Protein AF-S8BUF3-F1 (afdb_monomer_lite)

pLDDT: mean 82.63, std 10.78, range [42.09, 94.5]

Secondary structure (DSSP, 8-state):
--PPPTTTT-SPP--HHHHHHHHHHHHHHHHHHHHHHHHHHHHTTPPPPPHHHHHHHHHHHHHHHHHHHHHT-SS-----HHHHHHHHHH----HHHHHHHHHHHHHHHH-HHHHHHHHTS-HHHHHHHHHHHHHHHHHHHHHGGGGS-TTSHHHHHHHHHHHHHHHHHHHHHHHH--TTT--SS------

InterPro domains:
  IPR006043 Nucleobase cation symporter 2 family [PF00860] (1-173)

Organism: NCBI:txid192259

Radius of gyration: 20.33 Å; chains: 1; bounding box: 57×32×56 Å

Structure (mmCIF, N/CA/C/O backbone):
data_AF-S8BUF3-F1
#
_entry.id   AF-S8BUF3-F1
#
loop_
_atom_site.group_PDB
_atom_site.id
_atom_site.type_symbol
_atom_site.label_atom_id
_atom_site.label_alt_id
_atom_site.label_comp_id
_atom_site.label_asym_id
_atom_site.label_entity_id
_atom_site.label_seq_id
_atom_site.pdbx_PDB_ins_code
_atom_site.Cartn_x
_atom_site.Cartn_y
_atom_site.Cartn_z
_atom_site.occupancy
_atom_site.B_iso_or_equiv
_atom_site.auth_seq_id
_atom_site.auth_comp_id
_atom_site.auth_asym_id
_atom_site.auth_atom_id
_atom_site.pdbx_PDB_model_num
ATOM 1 N N . PHE A 1 1 ? -6.049 -6.206 -29.413 1.00 59.91 1 PHE A N 1
ATOM 2 C CA . PHE A 1 1 ? -6.327 -6.985 -28.195 1.00 59.91 1 PHE A CA 1
ATOM 3 C C . PHE A 1 1 ? -5.027 -7.646 -27.784 1.00 59.91 1 PHE A C 1
ATOM 5 O O . PHE A 1 1 ? -4.385 -8.223 -28.652 1.00 59.91 1 PHE A O 1
ATOM 12 N N . LYS A 1 2 ? -4.582 -7.485 -26.536 1.00 65.50 2 LYS A N 1
ATOM 13 C CA . LYS A 1 2 ? -3.362 -8.130 -26.033 1.00 65.50 2 LYS A CA 1
ATOM 14 C C . LYS A 1 2 ? -3.724 -8.819 -24.727 1.00 65.50 2 LYS A C 1
ATOM 16 O O . LYS A 1 2 ? -4.202 -8.156 -23.815 1.00 65.50 2 LYS A O 1
ATOM 21 N N . PHE A 1 3 ? -3.554 -10.133 -24.680 1.00 71.19 3 PHE A N 1
ATOM 22 C CA . PHE A 1 3 ? -3.774 -10.903 -23.465 1.00 71.19 3 PHE A CA 1
ATOM 23 C C . PHE A 1 3 ? -2.452 -10.969 -22.684 1.00 71.19 3 PHE A C 1
ATOM 25 O O . PHE A 1 3 ? -1.431 -11.298 -23.294 1.00 71.19 3 PHE A O 1
ATOM 32 N N . PRO A 1 4 ? -2.423 -10.604 -21.391 1.00 70.06 4 PRO A N 1
ATOM 33 C CA . PRO A 1 4 ? -1.215 -10.719 -20.586 1.00 70.06 4 PRO A CA 1
ATOM 34 C C . PRO A 1 4 ? -0.946 -12.197 -20.286 1.00 70.06 4 PRO A C 1
ATOM 36 O O . PRO A 1 4 ? -1.823 -12.915 -19.811 1.00 70.06 4 PRO A O 1
ATOM 39 N N . TYR A 1 5 ? 0.271 -12.655 -20.564 1.00 77.94 5 TYR A N 1
ATOM 40 C CA . TYR A 1 5 ? 0.707 -14.003 -20.207 1.00 77.94 5 TYR A CA 1
ATOM 41 C C . TYR A 1 5 ? 1.482 -13.959 -18.884 1.00 77.94 5 TYR A C 1
ATOM 43 O O . TYR A 1 5 ? 2.220 -12.993 -18.649 1.00 77.94 5 TYR A O 1
ATOM 51 N N . PRO A 1 6 ? 1.339 -14.975 -18.014 1.00 77.94 6 PRO A N 1
ATOM 52 C CA . PRO A 1 6 ? 2.178 -15.069 -16.827 1.00 77.94 6 PRO A CA 1
ATOM 53 C C . PRO A 1 6 ? 3.652 -15.133 -17.255 1.00 77.94 6 PRO A C 1
ATOM 55 O O . PRO A 1 6 ? 3.982 -15.793 -18.239 1.00 77.94 6 PRO A O 1
ATOM 58 N N . LEU A 1 7 ? 4.524 -14.430 -16.528 1.00 78.56 7 LEU A N 1
ATOM 59 C CA . LEU A 1 7 ? 5.969 -14.332 -16.783 1.00 78.56 7 LEU A CA 1
ATOM 60 C C . LEU A 1 7 ? 6.360 -13.692 -18.129 1.00 78.56 7 LEU A C 1
ATOM 62 O O . LEU A 1 7 ? 7.474 -13.891 -18.611 1.00 78.56 7 LEU A O 1
ATOM 66 N N . GLN A 1 8 ? 5.495 -12.859 -18.720 1.00 77.25 8 GLN A N 1
ATOM 67 C CA . GLN A 1 8 ? 5.796 -12.150 -19.978 1.00 77.25 8 GLN A CA 1
ATOM 68 C C . GLN A 1 8 ? 7.046 -11.241 -19.917 1.00 77.25 8 GLN A C 1
ATOM 70 O O . GLN A 1 8 ? 7.575 -10.866 -20.959 1.00 77.25 8 GLN A O 1
ATOM 75 N N . TRP A 1 9 ? 7.507 -10.882 -18.713 1.00 76.38 9 TRP A N 1
ATOM 76 C CA . TRP A 1 9 ? 8.639 -9.977 -18.477 1.00 76.38 9 TRP A CA 1
ATOM 77 C C . TRP A 1 9 ? 9.933 -10.690 -18.047 1.00 76.38 9 TRP A C 1
ATOM 79 O O . TRP A 1 9 ? 10.925 -10.025 -17.765 1.00 76.38 9 TRP A O 1
ATOM 89 N N . GLY A 1 10 ? 9.940 -12.027 -18.015 1.00 79.62 10 GLY A N 1
ATOM 90 C CA . GLY A 1 10 ? 11.086 -12.841 -17.599 1.00 79.62 10 GLY A CA 1
ATOM 91 C C . GLY A 1 10 ? 10.835 -13.651 -16.324 1.00 79.62 10 GLY A C 1
ATOM 92 O O . GLY A 1 10 ? 9.791 -13.534 -15.681 1.00 79.62 10 GLY A O 1
ATOM 93 N N . ALA A 1 11 ? 11.796 -14.512 -15.977 1.00 79.75 11 ALA A N 1
ATOM 94 C CA . ALA A 1 11 ? 11.757 -15.305 -14.748 1.00 79.75 11 ALA A CA 1
ATOM 95 C C . ALA A 1 11 ? 12.017 -14.419 -13.511 1.00 79.75 11 ALA A C 1
ATOM 97 O O . ALA A 1 11 ? 12.792 -13.464 -13.606 1.00 79.75 11 ALA A O 1
ATOM 98 N N . PRO A 1 12 ? 11.411 -14.725 -12.347 1.00 77.75 12 PRO A N 1
ATOM 99 C CA . PRO A 1 12 ? 11.614 -13.943 -11.133 1.00 77.75 12 PRO A CA 1
ATOM 100 C C . PRO A 1 12 ? 13.079 -14.012 -10.690 1.00 77.75 12 PRO A C 1
ATOM 102 O O . PRO A 1 12 ? 13.629 -15.093 -10.478 1.00 77.75 12 PRO A O 1
ATOM 105 N N . THR A 1 13 ? 13.709 -12.850 -10.539 1.00 82.56 13 THR A N 1
ATOM 106 C CA . THR A 1 13 ? 15.055 -12.722 -9.982 1.00 82.56 13 THR A CA 1
ATOM 107 C C . THR A 1 13 ? 14.961 -12.365 -8.503 1.00 82.56 13 THR A C 1
ATOM 109 O O . THR A 1 13 ? 14.213 -11.475 -8.101 1.00 82.56 13 THR A O 1
ATOM 112 N N . PHE A 1 14 ? 15.718 -13.075 -7.670 1.00 81.25 14 PHE A N 1
ATOM 113 C CA . PHE A 1 14 ? 15.729 -12.853 -6.227 1.00 81.25 14 PHE A CA 1
ATOM 114 C C . PHE A 1 14 ? 17.021 -12.153 -5.825 1.00 81.25 14 PHE A C 1
ATOM 116 O O . PHE A 1 14 ? 18.091 -12.756 -5.809 1.00 81.25 14 PHE A O 1
ATOM 123 N N . ALA A 1 15 ? 16.909 -10.875 -5.478 1.00 86.81 15 ALA A N 1
ATOM 124 C CA . ALA A 1 15 ? 17.979 -10.110 -4.857 1.00 86.81 15 ALA A CA 1
ATOM 125 C C . ALA A 1 15 ? 17.558 -9.758 -3.430 1.00 86.81 15 ALA A C 1
ATOM 127 O O . ALA A 1 15 ? 16.511 -9.143 -3.225 1.00 86.81 15 ALA A O 1
ATOM 128 N N . ALA A 1 16 ? 18.372 -10.138 -2.443 1.00 84.25 16 ALA A N 1
ATOM 129 C CA . ALA A 1 16 ? 18.013 -10.022 -1.029 1.00 84.25 16 ALA A CA 1
ATOM 130 C C . ALA A 1 16 ? 17.611 -8.590 -0.628 1.00 84.25 16 ALA A C 1
ATOM 132 O O . ALA A 1 16 ? 16.602 -8.414 0.051 1.00 84.25 16 ALA A O 1
ATOM 133 N N . GLY A 1 17 ? 18.331 -7.568 -1.110 1.00 85.12 17 GLY A N 1
ATOM 134 C CA . GLY A 1 17 ? 18.012 -6.161 -0.833 1.00 85.12 17 GLY A CA 1
ATOM 135 C C . GLY A 1 17 ? 16.619 -5.747 -1.326 1.00 85.12 17 GLY A C 1
ATOM 136 O O . GLY A 1 17 ? 15.832 -5.180 -0.569 1.00 85.12 17 GLY A O 1
ATOM 137 N N . HIS A 1 18 ? 16.266 -6.110 -2.563 1.00 83.62 18 HIS A N 1
ATOM 138 C CA . HIS A 1 18 ? 14.940 -5.831 -3.124 1.00 83.62 18 HIS A CA 1
ATOM 139 C C . HIS A 1 18 ? 13.833 -6.608 -2.403 1.00 83.62 18 HIS A C 1
ATOM 141 O O . HIS A 1 18 ? 12.755 -6.064 -2.177 1.00 83.62 18 HIS A O 1
ATOM 147 N N . CYS A 1 19 ? 14.102 -7.844 -1.971 1.00 85.62 19 CYS A N 1
ATOM 148 C CA . CYS A 1 19 ? 13.147 -8.621 -1.183 1.00 85.62 19 CYS A CA 1
ATOM 149 C C . CYS A 1 19 ? 12.806 -7.924 0.141 1.00 85.62 19 CYS A C 1
ATOM 151 O O . CYS A 1 19 ? 11.629 -7.796 0.468 1.00 85.62 19 CYS A O 1
ATOM 153 N N . PHE A 1 20 ? 13.802 -7.424 0.880 1.00 87.19 20 PHE A N 1
ATOM 154 C CA . PHE A 1 20 ? 13.555 -6.714 2.141 1.00 87.19 20 PHE A CA 1
ATOM 155 C C . PHE A 1 20 ? 12.799 -5.396 1.938 1.00 87.19 20 PHE A C 1
ATOM 157 O O . PHE A 1 20 ? 11.880 -5.099 2.705 1.00 87.19 20 PHE A O 1
ATOM 164 N N . ALA A 1 21 ? 13.128 -4.639 0.887 1.00 86.00 21 ALA A N 1
ATOM 165 C CA . ALA A 1 21 ? 12.399 -3.421 0.532 1.00 86.00 21 ALA A CA 1
ATOM 166 C C . ALA A 1 21 ? 10.930 -3.709 0.171 1.00 86.00 21 ALA A C 1
ATOM 168 O O . ALA A 1 21 ? 10.023 -2.991 0.584 1.00 86.00 21 ALA A O 1
ATOM 169 N N . MET A 1 22 ? 10.664 -4.800 -0.548 1.00 87.31 22 MET A N 1
ATOM 170 C CA . MET A 1 22 ? 9.292 -5.197 -0.869 1.00 87.31 22 MET A CA 1
ATOM 171 C C . MET A 1 22 ? 8.546 -5.751 0.349 1.00 87.31 22 MET A C 1
ATOM 173 O O . MET A 1 22 ? 7.352 -5.498 0.497 1.00 87.31 22 MET A O 1
ATOM 177 N N . MET A 1 23 ? 9.225 -6.450 1.264 1.00 88.44 23 MET A N 1
ATOM 178 C CA . MET A 1 23 ? 8.622 -6.898 2.523 1.00 88.44 23 MET A CA 1
ATOM 179 C C . MET A 1 23 ? 8.151 -5.717 3.377 1.00 88.44 23 MET A C 1
ATOM 181 O O . MET A 1 23 ? 7.043 -5.767 3.910 1.00 88.44 23 MET A O 1
ATOM 185 N N . SER A 1 24 ? 8.944 -4.646 3.487 1.00 87.69 24 SER A N 1
ATOM 186 C CA . SER A 1 24 ? 8.523 -3.448 4.223 1.00 87.69 24 SER A CA 1
ATOM 187 C C . SER A 1 24 ? 7.332 -2.759 3.551 1.00 87.69 24 SER A C 1
ATOM 189 O O . SER A 1 24 ? 6.369 -2.422 4.239 1.00 87.69 24 SER A O 1
ATOM 191 N N . ALA A 1 25 ? 7.323 -2.643 2.219 1.00 87.69 25 ALA A N 1
ATOM 192 C CA . ALA A 1 25 ? 6.189 -2.093 1.473 1.00 87.69 25 ALA A CA 1
ATOM 193 C C . ALA A 1 25 ? 4.890 -2.894 1.702 1.00 87.69 25 ALA A C 1
ATOM 195 O O . ALA A 1 25 ? 3.833 -2.315 1.962 1.00 87.69 25 ALA A O 1
ATOM 196 N N . VAL A 1 26 ? 4.966 -4.229 1.683 1.00 88.25 26 VAL A N 1
ATOM 197 C CA . VAL A 1 26 ? 3.809 -5.101 1.946 1.00 88.25 26 VAL A CA 1
ATOM 198 C C . VAL A 1 26 ? 3.345 -4.993 3.401 1.00 88.25 26 VAL A C 1
ATOM 200 O O . VAL A 1 26 ? 2.141 -4.969 3.649 1.00 88.25 26 VAL A O 1
ATOM 203 N N . LEU A 1 27 ? 4.259 -4.864 4.372 1.00 89.44 27 LEU A N 1
ATOM 204 C CA . LEU A 1 27 ? 3.893 -4.611 5.773 1.00 89.44 27 LEU A CA 1
ATOM 205 C C . LEU A 1 27 ? 3.089 -3.312 5.921 1.00 89.44 27 LEU A C 1
ATOM 207 O O . LEU A 1 27 ? 2.048 -3.319 6.581 1.00 89.44 27 LEU A O 1
ATOM 211 N N . VAL A 1 28 ? 3.526 -2.223 5.280 1.00 88.75 28 VAL A N 1
ATOM 212 C CA . VAL A 1 28 ? 2.790 -0.948 5.286 1.00 88.75 28 VAL A CA 1
ATOM 213 C C . VAL A 1 28 ? 1.408 -1.119 4.652 1.00 88.75 28 VAL A C 1
ATOM 215 O O . VAL A 1 28 ? 0.408 -0.739 5.263 1.00 88.75 28 VAL A O 1
ATOM 218 N N . SER A 1 29 ? 1.328 -1.773 3.489 1.00 88.56 29 SER A N 1
ATOM 219 C CA . SER A 1 29 ? 0.057 -2.045 2.803 1.00 88.56 29 SER A CA 1
ATOM 220 C C . SER A 1 29 ? -0.906 -2.890 3.649 1.00 88.56 29 SER A C 1
ATOM 222 O O . SER A 1 29 ? -2.111 -2.627 3.660 1.00 88.56 29 SER A O 1
ATOM 224 N N . MET A 1 30 ? -0.411 -3.865 4.422 1.00 89.00 30 MET A N 1
ATOM 225 C CA . MET A 1 30 ? -1.248 -4.656 5.334 1.00 89.00 30 MET A CA 1
ATOM 226 C C . MET A 1 30 ? -1.832 -3.815 6.477 1.00 89.00 30 MET A C 1
ATOM 228 O O . MET A 1 30 ? -3.005 -3.986 6.836 1.00 89.00 30 MET A O 1
ATOM 232 N N . VAL A 1 31 ? -1.040 -2.900 7.050 1.00 88.88 31 VAL A N 1
ATOM 233 C CA . VAL A 1 31 ? -1.504 -1.980 8.103 1.00 88.88 31 VAL A CA 1
ATOM 234 C C . VAL A 1 31 ? -2.554 -1.018 7.545 1.00 88.88 31 VAL A C 1
ATOM 236 O O . VAL A 1 31 ? -3.628 -0.874 8.135 1.00 88.88 31 VAL A O 1
ATOM 239 N N . GLU A 1 32 ? -2.285 -0.427 6.380 1.00 87.62 32 GLU A N 1
ATOM 240 C CA . GLU A 1 32 ? -3.216 0.451 5.667 1.00 87.62 32 GLU A CA 1
ATOM 241 C C . GLU A 1 32 ? -4.539 -0.267 5.363 1.00 87.62 32 GLU A C 1
ATOM 243 O O . GLU A 1 32 ? -5.616 0.207 5.731 1.00 87.62 32 GLU A O 1
ATOM 248 N N . SER A 1 33 ? -4.462 -1.465 4.780 1.00 88.75 33 SER A N 1
ATOM 249 C CA . SER A 1 33 ? -5.630 -2.261 4.392 1.00 88.75 33 SER A CA 1
ATOM 250 C C . SER A 1 33 ? -6.486 -2.639 5.598 1.00 88.75 33 SER A C 1
ATOM 252 O O . SER A 1 33 ? -7.715 -2.585 5.544 1.00 88.75 33 SER A O 1
ATOM 254 N N . THR A 1 34 ? -5.855 -2.943 6.734 1.00 89.12 34 THR A N 1
ATOM 255 C CA . THR A 1 34 ? -6.560 -3.190 7.998 1.00 89.12 34 THR A CA 1
ATOM 256 C C . THR A 1 34 ? -7.349 -1.967 8.468 1.00 89.12 34 THR A C 1
ATOM 258 O O . THR A 1 34 ? -8.503 -2.097 8.896 1.00 89.12 34 THR A O 1
ATOM 261 N N . GLY A 1 35 ? -6.749 -0.778 8.381 1.00 86.88 35 GLY A N 1
ATOM 262 C CA . GLY A 1 35 ? -7.429 0.487 8.656 1.00 86.88 35 GLY A CA 1
ATOM 263 C C . GLY A 1 35 ? -8.599 0.718 7.701 1.00 86.88 35 GLY A C 1
ATOM 264 O O . GLY A 1 35 ? -9.705 1.034 8.145 1.00 86.88 35 GLY A O 1
ATOM 265 N N . ALA A 1 36 ? -8.394 0.458 6.410 1.00 87.38 36 ALA A N 1
ATOM 266 C CA . ALA A 1 36 ? -9.406 0.613 5.375 1.00 87.38 36 ALA A CA 1
ATOM 267 C C . ALA A 1 36 ? -10.613 -0.321 5.581 1.00 87.38 36 ALA A C 1
ATOM 269 O O . ALA A 1 36 ? -11.749 0.136 5.480 1.00 87.38 36 ALA A O 1
ATOM 270 N N . TYR A 1 37 ? -10.418 -1.589 5.969 1.00 88.44 37 TYR A N 1
ATOM 271 C CA . TYR A 1 37 ? -11.529 -2.493 6.312 1.00 88.44 37 TYR A CA 1
ATOM 272 C C . TYR A 1 37 ? -12.360 -1.975 7.494 1.00 88.44 37 TYR A C 1
ATOM 274 O O . TYR A 1 37 ? -13.595 -2.028 7.471 1.00 88.44 37 TYR A O 1
ATOM 282 N N . LYS A 1 38 ? -11.698 -1.438 8.527 1.00 86.88 38 LYS A N 1
ATOM 283 C CA . LYS A 1 38 ? -12.381 -0.831 9.678 1.00 86.88 38 LYS A CA 1
ATOM 284 C C . LYS A 1 38 ? -13.136 0.438 9.274 1.00 86.88 38 LYS A C 1
ATOM 286 O O . LYS A 1 38 ? -14.292 0.585 9.670 1.00 86.88 38 LYS A O 1
ATOM 291 N N . ALA A 1 39 ? -12.538 1.306 8.454 1.00 85.06 39 ALA A N 1
ATOM 292 C CA . ALA A 1 39 ? -13.205 2.488 7.895 1.00 85.06 39 ALA A CA 1
ATOM 293 C C . ALA A 1 39 ? -14.433 2.093 7.067 1.00 85.06 39 ALA A C 1
ATOM 295 O O . ALA A 1 39 ? -15.523 2.602 7.313 1.00 85.06 39 ALA A O 1
ATOM 296 N N . ALA A 1 40 ? -14.282 1.136 6.151 1.00 85.62 40 ALA A N 1
ATOM 297 C CA . ALA A 1 40 ? -15.346 0.675 5.268 1.00 85.62 40 ALA A CA 1
ATOM 298 C C . ALA A 1 40 ? -16.537 0.121 6.046 1.00 85.62 40 ALA A C 1
ATOM 300 O O . ALA A 1 40 ? -17.670 0.490 5.758 1.00 85.62 40 ALA A O 1
ATOM 301 N N . SER A 1 41 ? -16.298 -0.703 7.072 1.00 86.19 41 SER A N 1
ATOM 302 C CA . SER A 1 41 ? -17.385 -1.228 7.909 1.00 86.19 41 SER A CA 1
ATOM 303 C C . SER A 1 41 ? -18.180 -0.121 8.605 1.00 86.19 41 SER A C 1
ATOM 305 O O . SER A 1 41 ? -19.403 -0.189 8.671 1.00 86.19 41 SER A O 1
ATOM 307 N N . ARG A 1 42 ? -17.501 0.943 9.049 1.00 82.00 42 ARG A N 1
ATOM 308 C CA . ARG A 1 42 ? -18.138 2.088 9.705 1.00 82.00 42 ARG A CA 1
ATOM 309 C C . ARG A 1 42 ? -18.915 2.955 8.729 1.00 82.00 42 ARG A C 1
ATOM 311 O O . ARG A 1 42 ? -20.064 3.284 9.000 1.00 82.00 42 ARG A O 1
ATOM 318 N N . LEU A 1 43 ? -18.308 3.294 7.597 1.00 81.56 43 LEU A N 1
ATOM 319 C CA . LEU A 1 43 ? -18.941 4.104 6.557 1.00 81.56 43 LEU A CA 1
ATOM 320 C C . LEU A 1 43 ? -20.129 3.378 5.907 1.00 81.56 43 LEU A C 1
ATOM 322 O O . LEU A 1 43 ? -21.103 4.020 5.528 1.00 81.56 43 LEU A O 1
ATOM 326 N N . ALA A 1 44 ? -20.086 2.045 5.846 1.00 79.19 44 ALA A N 1
ATOM 327 C CA . ALA A 1 44 ? -21.192 1.207 5.391 1.00 79.19 44 ALA A CA 1
ATOM 328 C C . ALA A 1 44 ? -22.309 1.022 6.435 1.00 79.19 44 ALA A C 1
ATOM 330 O O . ALA A 1 44 ? -23.308 0.381 6.117 1.00 79.19 44 ALA A O 1
ATOM 331 N N . ILE A 1 45 ? -22.138 1.515 7.672 1.00 79.38 45 ILE A N 1
ATOM 332 C CA . ILE A 1 45 ? -23.031 1.232 8.816 1.00 79.38 45 ILE A CA 1
ATOM 333 C C . ILE A 1 45 ? -23.211 -0.291 8.996 1.00 79.38 45 ILE A C 1
ATOM 335 O O . ILE A 1 45 ? -24.282 -0.807 9.306 1.00 79.38 45 ILE A O 1
ATOM 339 N N . ALA A 1 46 ? -22.138 -1.042 8.754 1.00 78.62 46 ALA A N 1
ATOM 340 C CA . ALA A 1 46 ? -22.105 -2.487 8.891 1.00 78.62 46 ALA A CA 1
ATOM 341 C C . ALA A 1 46 ? -21.491 -2.882 10.239 1.00 78.62 46 ALA A C 1
ATOM 343 O O . ALA A 1 46 ? -20.742 -2.130 10.866 1.00 78.62 46 ALA A O 1
ATOM 344 N N . THR A 1 47 ? -21.779 -4.104 10.684 1.00 81.44 47 THR A N 1
ATOM 345 C CA . THR A 1 47 ? -21.137 -4.673 11.872 1.00 81.44 47 THR A CA 1
ATOM 346 C C . THR A 1 47 ? -19.615 -4.719 11.682 1.00 81.44 47 THR A C 1
ATOM 348 O O . THR A 1 47 ? -19.168 -5.169 10.618 1.00 81.44 47 THR A O 1
ATOM 351 N N . PRO A 1 48 ? -18.812 -4.315 12.686 1.00 80.94 48 PRO A N 1
ATOM 352 C CA . PRO A 1 48 ? -17.359 -4.410 12.609 1.00 80.94 48 PRO A CA 1
ATOM 353 C C . PRO A 1 48 ? -16.913 -5.834 12.239 1.00 80.94 48 PRO A C 1
ATOM 355 O O . PRO A 1 48 ? -17.407 -6.797 12.832 1.00 80.94 48 PRO A O 1
ATOM 358 N N . PRO A 1 49 ? -16.000 -5.998 11.265 1.00 83.00 49 PRO A N 1
ATOM 359 C CA . PRO A 1 49 ? -15.602 -7.314 10.799 1.00 83.00 49 PRO A CA 1
ATOM 360 C C . PRO A 1 49 ? -14.838 -8.053 11.909 1.00 83.00 49 PRO A C 1
ATOM 362 O O . PRO A 1 49 ? -13.907 -7.488 12.490 1.00 83.00 49 PRO A O 1
ATOM 365 N N . PRO A 1 50 ? -15.185 -9.317 12.206 1.00 88.31 50 PRO A N 1
ATOM 366 C CA . PRO A 1 50 ? -14.434 -10.118 13.163 1.00 88.31 50 PRO A CA 1
ATOM 367 C C . PRO A 1 50 ? -13.030 -10.435 12.622 1.00 88.31 50 PRO A C 1
ATOM 369 O O . PRO A 1 50 ? -12.807 -10.476 11.408 1.00 88.31 50 PRO A O 1
ATOM 372 N N . ALA A 1 51 ? -12.079 -10.704 13.521 1.00 86.62 51 ALA A N 1
ATOM 373 C CA . ALA A 1 51 ? -10.662 -10.869 13.174 1.00 86.62 51 ALA A CA 1
ATOM 374 C C . ALA A 1 51 ? -10.402 -11.951 12.105 1.00 86.62 51 ALA A C 1
ATOM 376 O O . ALA A 1 51 ? -9.535 -11.777 11.251 1.00 86.62 51 ALA A O 1
ATOM 377 N N . TYR A 1 52 ? -11.191 -13.031 12.089 1.00 89.06 52 TYR A N 1
ATOM 378 C CA . TYR A 1 52 ? -11.054 -14.090 11.084 1.00 89.06 52 TYR A CA 1
ATOM 379 C C . TYR A 1 52 ? -11.450 -13.631 9.668 1.00 89.06 52 TYR A C 1
ATOM 381 O O . TYR A 1 52 ? -10.868 -14.096 8.692 1.00 89.06 52 TYR A O 1
ATOM 389 N N . VAL A 1 53 ? -12.412 -12.707 9.526 1.00 87.06 53 VAL A N 1
ATOM 390 C CA . VAL A 1 53 ? -12.790 -12.139 8.217 1.00 87.06 53 VAL A CA 1
ATOM 391 C C . VAL A 1 53 ? -11.685 -11.224 7.714 1.00 87.06 53 VAL A C 1
ATOM 393 O O . VAL A 1 53 ? -11.323 -11.288 6.543 1.00 87.06 53 VAL A O 1
ATOM 396 N N . LEU A 1 54 ? -11.115 -10.420 8.612 1.00 88.06 54 LEU A N 1
ATOM 397 C CA . LEU A 1 54 ? -10.007 -9.532 8.289 1.00 88.06 54 LEU A CA 1
ATOM 398 C C . LEU A 1 54 ? -8.766 -10.320 7.842 1.00 88.06 54 LEU A C 1
ATOM 400 O O . LEU A 1 54 ? -8.191 -10.015 6.802 1.00 88.06 54 LEU A O 1
ATOM 404 N N . SER A 1 55 ? -8.406 -11.379 8.574 1.00 89.31 55 SER A N 1
ATOM 405 C CA . SER A 1 55 ? -7.290 -12.263 8.213 1.00 89.31 55 SER A CA 1
ATOM 406 C C . SER A 1 55 ? -7.500 -12.928 6.848 1.00 89.31 55 SER A C 1
ATOM 408 O O . SER A 1 55 ? -6.584 -12.948 6.030 1.00 89.31 55 SER A O 1
ATOM 410 N N . ARG A 1 56 ? -8.722 -13.387 6.543 1.00 90.75 56 ARG A N 1
ATOM 411 C CA . ARG A 1 56 ? -9.060 -13.929 5.215 1.00 90.75 56 ARG A CA 1
ATOM 412 C C . ARG A 1 56 ? -8.974 -12.877 4.108 1.00 90.75 56 ARG A C 1
ATOM 414 O O . ARG A 1 56 ? -8.508 -13.197 3.020 1.00 90.75 56 ARG A O 1
ATOM 421 N N . GLY A 1 57 ? -9.406 -11.644 4.378 1.00 88.25 57 GLY A N 1
ATOM 422 C CA . GLY A 1 57 ? -9.314 -10.529 3.431 1.00 88.25 57 GLY A CA 1
ATOM 423 C C . GLY A 1 57 ? -7.866 -10.176 3.090 1.00 88.25 57 GLY A C 1
ATOM 424 O O . GLY A 1 57 ? -7.521 -10.075 1.917 1.00 88.25 57 GLY A O 1
ATOM 425 N N . ILE A 1 58 ? -7.005 -10.076 4.106 1.00 89.88 58 ILE A N 1
ATOM 426 C CA . ILE A 1 58 ? -5.563 -9.838 3.929 1.00 89.88 58 ILE A CA 1
ATOM 427 C C . ILE A 1 58 ? -4.897 -11.029 3.222 1.00 89.88 58 ILE A C 1
ATOM 429 O O . ILE A 1 58 ? -4.064 -10.838 2.342 1.00 89.88 58 ILE A O 1
ATOM 433 N N . GLY A 1 59 ? -5.301 -12.263 3.537 1.00 90.12 59 GLY A N 1
ATOM 434 C CA . GLY A 1 59 ? -4.822 -13.456 2.833 1.00 90.12 59 GLY A CA 1
ATOM 435 C C . GLY A 1 59 ? -5.143 -13.425 1.335 1.00 90.12 59 GLY A C 1
ATOM 436 O O . GLY A 1 59 ? -4.271 -13.700 0.514 1.00 90.12 59 GLY A O 1
ATOM 437 N N . TRP A 1 60 ? -6.364 -13.023 0.963 1.00 90.19 60 TRP A N 1
ATOM 438 C CA . TRP A 1 60 ? -6.745 -12.869 -0.446 1.00 90.19 60 TRP A CA 1
ATOM 439 C C . TRP A 1 60 ? -5.989 -11.733 -1.141 1.00 90.19 60 TRP A C 1
ATOM 441 O O . TRP A 1 60 ? -5.588 -11.874 -2.293 1.00 90.19 60 TRP A O 1
ATOM 451 N N . GLN A 1 61 ? -5.738 -10.633 -0.431 1.00 90.06 61 GLN A N 1
ATOM 452 C CA . GLN A 1 61 ? -4.894 -9.547 -0.923 1.00 90.06 61 GLN A CA 1
ATOM 453 C C . GLN A 1 61 ? -3.465 -10.027 -1.215 1.00 90.06 61 GLN A C 1
ATOM 455 O O . GLN A 1 61 ? -2.934 -9.723 -2.277 1.00 90.06 61 GLN A O 1
ATOM 460 N N . GLY A 1 62 ? -2.868 -10.834 -0.332 1.00 89.06 62 GLY A N 1
ATOM 461 C CA . GLY A 1 62 ? -1.548 -11.430 -0.563 1.00 89.06 62 GLY A CA 1
ATOM 462 C C . GLY A 1 62 ? -1.503 -12.341 -1.795 1.00 89.06 62 GLY A C 1
ATOM 463 O O . GLY A 1 62 ? -0.552 -12.278 -2.571 1.00 89.06 62 GLY A O 1
ATOM 464 N N . ILE A 1 63 ? -2.554 -13.138 -2.023 1.00 90.56 63 ILE A N 1
ATOM 465 C CA . ILE A 1 63 ? -2.701 -13.938 -3.252 1.00 90.56 63 ILE A CA 1
ATOM 466 C C . ILE A 1 63 ? -2.782 -13.023 -4.482 1.00 90.56 63 ILE A C 1
ATOM 468 O O . ILE A 1 63 ? -2.138 -13.304 -5.490 1.00 90.56 63 ILE A O 1
ATOM 472 N N . GLY A 1 64 ? -3.522 -11.914 -4.389 1.00 88.50 64 GLY A N 1
ATOM 473 C CA . GLY A 1 64 ? -3.588 -10.889 -5.432 1.00 88.50 64 GLY A CA 1
ATOM 474 C C . GLY A 1 64 ? -2.214 -10.316 -5.773 1.00 88.50 64 GLY A C 1
ATOM 475 O O . GLY A 1 64 ? -1.821 -10.349 -6.930 1.00 88.50 64 GLY A O 1
ATOM 476 N N . ILE A 1 65 ? -1.434 -9.911 -4.766 1.00 88.94 65 ILE A N 1
ATOM 477 C CA . ILE A 1 65 ? -0.067 -9.393 -4.951 1.00 88.94 65 ILE A CA 1
ATOM 478 C C . ILE A 1 65 ? 0.851 -10.440 -5.610 1.00 88.94 65 ILE A C 1
ATOM 480 O O . ILE A 1 65 ? 1.688 -10.099 -6.445 1.00 88.94 65 ILE A O 1
ATOM 484 N N . LEU A 1 66 ? 0.690 -11.725 -5.274 1.00 87.81 66 LEU A N 1
ATOM 485 C CA . LEU A 1 66 ? 1.425 -12.817 -5.922 1.00 87.81 66 LEU A CA 1
ATOM 486 C C . LEU A 1 66 ? 1.090 -12.932 -7.415 1.00 87.81 66 LEU A C 1
ATOM 488 O O . LEU A 1 66 ? 1.990 -13.099 -8.239 1.00 87.81 66 LEU A O 1
ATOM 492 N N . LEU A 1 67 ? -0.196 -12.832 -7.763 1.00 87.44 67 LEU A N 1
ATOM 493 C CA . LEU A 1 67 ? -0.639 -12.814 -9.156 1.00 87.44 67 LEU A CA 1
ATOM 494 C C . LEU A 1 67 ? -0.128 -11.560 -9.871 1.00 87.44 67 LEU A C 1
ATOM 496 O O . LEU A 1 67 ? 0.393 -11.674 -10.978 1.00 87.44 67 LEU A O 1
ATOM 500 N N . ASP A 1 68 ? -0.187 -10.395 -9.227 1.00 86.69 68 ASP A N 1
ATOM 501 C CA . ASP A 1 68 ? 0.334 -9.148 -9.782 1.00 86.69 68 ASP A CA 1
ATOM 502 C C . ASP A 1 68 ? 1.816 -9.283 -10.136 1.00 86.69 68 ASP A C 1
ATOM 504 O O . ASP A 1 68 ? 2.215 -8.921 -11.243 1.00 86.69 68 ASP A O 1
ATOM 508 N N . GLY A 1 69 ? 2.615 -9.875 -9.243 1.00 84.38 69 GLY A N 1
ATOM 509 C CA . GLY A 1 69 ? 4.022 -10.177 -9.497 1.00 84.38 69 GLY A CA 1
ATOM 510 C C . GLY A 1 69 ? 4.220 -11.152 -10.663 1.00 84.38 69 GLY A C 1
ATOM 511 O O . GLY A 1 69 ? 5.089 -10.934 -11.504 1.00 84.38 69 GLY A O 1
ATOM 512 N N . LEU A 1 70 ? 3.381 -12.188 -10.774 1.00 84.69 70 LEU A N 1
ATOM 513 C CA . LEU A 1 70 ? 3.467 -13.184 -11.849 1.00 84.69 70 LEU A CA 1
ATOM 514 C C . LEU A 1 70 ? 3.147 -12.600 -13.234 1.00 84.69 70 LEU A C 1
ATOM 516 O O . LEU A 1 70 ? 3.790 -12.960 -14.220 1.00 84.69 70 LEU A O 1
ATOM 520 N N . PHE A 1 71 ? 2.167 -11.700 -13.328 1.00 83.88 71 PHE A N 1
ATOM 521 C CA . PHE A 1 71 ? 1.824 -11.003 -14.576 1.00 83.88 71 PHE A CA 1
ATOM 522 C C . PHE A 1 71 ? 2.728 -9.779 -14.850 1.00 83.88 71 PHE A C 1
ATOM 524 O O . PHE A 1 71 ? 2.659 -9.186 -15.935 1.00 83.88 71 PHE A O 1
ATOM 531 N N . GLY A 1 72 ? 3.626 -9.458 -13.908 1.00 78.25 72 GLY A N 1
ATOM 532 C CA . GLY A 1 72 ? 4.607 -8.369 -13.960 1.00 78.25 72 GLY A CA 1
ATOM 533 C C . GLY A 1 72 ? 3.988 -6.982 -13.855 1.00 78.25 72 GLY A C 1
ATOM 534 O O . GLY A 1 72 ? 4.392 -6.044 -14.540 1.00 78.25 72 GLY A O 1
ATOM 535 N N . THR A 1 73 ? 2.979 -6.866 -13.004 1.00 75.94 73 THR A N 1
ATOM 536 C CA . THR A 1 73 ? 2.394 -5.595 -12.586 1.00 75.94 73 THR A CA 1
ATOM 537 C C . THR A 1 73 ? 3.372 -4.928 -11.620 1.00 75.94 73 THR A C 1
ATOM 539 O O . THR A 1 73 ? 3.769 -5.523 -10.623 1.00 75.94 73 THR A O 1
ATOM 542 N N . VAL A 1 74 ? 3.796 -3.700 -11.928 1.00 65.00 74 VAL A N 1
ATOM 543 C CA . VAL A 1 74 ? 4.801 -2.965 -11.128 1.00 65.00 74 VAL A CA 1
ATOM 544 C C . VAL A 1 74 ? 4.238 -2.539 -9.763 1.00 65.00 74 VAL A C 1
ATOM 546 O O . VAL A 1 74 ? 4.976 -2.376 -8.796 1.00 65.00 74 VAL A O 1
ATOM 549 N N . THR A 1 75 ? 2.919 -2.382 -9.675 1.00 66.44 75 THR A N 1
ATOM 550 C CA . THR A 1 75 ? 2.183 -1.982 -8.473 1.00 66.44 75 THR A CA 1
ATOM 551 C C . THR A 1 75 ? 1.483 -3.193 -7.859 1.00 66.44 75 THR A C 1
ATOM 553 O O . THR A 1 75 ? 0.703 -3.846 -8.550 1.00 66.44 75 THR A O 1
ATOM 556 N N . GLY A 1 76 ? 1.726 -3.489 -6.580 1.00 70.69 76 GLY A N 1
ATOM 557 C CA . GLY A 1 76 ? 0.983 -4.533 -5.866 1.00 70.69 76 GLY A CA 1
ATOM 558 C C . GLY A 1 76 ? -0.444 -4.104 -5.507 1.00 70.69 76 GLY A C 1
ATOM 559 O O . GLY A 1 76 ? -0.714 -2.923 -5.288 1.00 70.69 76 GLY A O 1
ATOM 560 N N . SER A 1 77 ? -1.356 -5.068 -5.410 1.00 79.50 77 SER A N 1
ATOM 561 C CA . SER A 1 77 ? -2.742 -4.851 -4.991 1.00 79.50 77 SER A CA 1
ATOM 562 C C . SER A 1 77 ? -2.876 -4.468 -3.511 1.00 79.50 77 SER A C 1
ATOM 564 O O . SER A 1 77 ? -2.464 -5.204 -2.612 1.00 79.50 77 SER A O 1
ATOM 566 N N . THR A 1 78 ? -3.548 -3.346 -3.245 1.00 83.12 78 THR A N 1
ATOM 567 C CA . THR A 1 78 ? -3.937 -2.902 -1.895 1.00 83.12 78 THR A CA 1
ATOM 568 C C . THR A 1 78 ? -5.411 -2.512 -1.842 1.00 83.12 78 THR A C 1
ATOM 570 O O . THR A 1 78 ? -6.058 -2.326 -2.876 1.00 83.12 78 THR A O 1
ATOM 573 N N . VAL A 1 79 ? -5.972 -2.398 -0.636 1.00 82.81 79 VAL A N 1
ATOM 574 C CA . VAL A 1 79 ? -7.336 -1.886 -0.466 1.00 82.81 79 VAL A CA 1
ATOM 575 C C . VAL A 1 79 ? -7.372 -0.407 -0.849 1.00 82.81 79 VAL A C 1
ATOM 577 O O . VAL A 1 79 ? -6.685 0.416 -0.253 1.00 82.81 79 VAL A O 1
ATOM 580 N N . SER A 1 80 ? -8.216 -0.048 -1.814 1.00 83.50 80 SER A N 1
ATOM 581 C CA . SER A 1 80 ? -8.347 1.339 -2.268 1.00 83.50 80 SER A CA 1
ATOM 582 C C . SER A 1 80 ? -9.100 2.192 -1.240 1.00 83.50 80 SER A C 1
ATOM 584 O O . SER A 1 80 ? -10.323 2.090 -1.104 1.00 83.50 80 SER A O 1
ATOM 586 N N . VAL A 1 81 ? -8.385 3.071 -0.536 1.00 79.94 81 VAL A N 1
ATOM 587 C CA . VAL A 1 81 ? -8.968 3.995 0.456 1.00 79.94 81 VAL A CA 1
ATOM 588 C C . VAL A 1 81 ? -9.960 4.973 -0.191 1.00 79.94 81 VAL A C 1
ATOM 590 O O . VAL A 1 81 ? -10.984 5.311 0.400 1.00 79.94 81 VAL A O 1
ATOM 593 N N . GLU A 1 82 ? -9.726 5.355 -1.445 1.00 82.75 82 GLU A N 1
ATOM 594 C CA . GLU A 1 82 ? -10.652 6.157 -2.255 1.00 82.75 82 GLU A CA 1
ATOM 595 C C . GLU A 1 82 ? -12.027 5.494 -2.428 1.00 82.75 82 GLU A C 1
ATOM 597 O O . GLU A 1 82 ? -13.057 6.144 -2.249 1.00 82.75 82 GLU A O 1
ATOM 602 N N . ASN A 1 83 ? -12.062 4.180 -2.671 1.00 85.19 83 ASN A N 1
ATOM 603 C CA . ASN A 1 83 ? -13.309 3.430 -2.821 1.00 85.19 83 ASN A CA 1
ATOM 604 C C . ASN A 1 83 ? -14.060 3.343 -1.490 1.00 85.19 83 ASN A C 1
ATOM 606 O O . ASN A 1 83 ? -15.289 3.374 -1.463 1.00 85.19 83 ASN A O 1
ATOM 610 N N . VAL A 1 84 ? -13.325 3.275 -0.377 1.00 82.62 84 VAL A N 1
ATOM 611 C CA . VAL A 1 84 ? -13.898 3.337 0.971 1.00 82.62 84 VAL A CA 1
ATOM 612 C C . VAL A 1 84 ? -14.523 4.712 1.236 1.00 82.62 84 VAL A C 1
ATOM 614 O O . VAL A 1 84 ? -15.636 4.785 1.758 1.00 82.62 84 VAL A O 1
ATOM 617 N N . GLY A 1 85 ? -13.863 5.796 0.817 1.00 79.75 85 GLY A N 1
ATOM 618 C CA . GLY A 1 85 ? -14.418 7.151 0.869 1.00 79.75 85 GLY A CA 1
ATOM 619 C C . GLY A 1 85 ? -15.674 7.310 0.004 1.00 79.75 85 GLY A C 1
ATOM 620 O O . GLY A 1 85 ? -16.700 7.799 0.481 1.00 79.75 85 GLY A O 1
ATOM 621 N N . LEU A 1 86 ? -15.637 6.817 -1.238 1.00 82.38 86 LEU A N 1
ATOM 622 C CA . LEU A 1 86 ? -16.784 6.825 -2.150 1.00 82.38 86 LEU A CA 1
ATOM 623 C C . LEU A 1 86 ? -17.966 6.026 -1.592 1.00 82.38 86 LEU A C 1
ATOM 625 O O . LEU A 1 86 ? -19.115 6.450 -1.721 1.00 82.38 86 LEU A O 1
ATOM 629 N N . LEU A 1 87 ? -17.704 4.893 -0.939 1.00 85.44 87 LEU A N 1
ATOM 630 C CA . LEU A 1 87 ? -18.728 4.112 -0.250 1.00 85.44 87 LEU A CA 1
ATOM 631 C C . LEU A 1 87 ? -19.410 4.936 0.849 1.00 85.44 87 LEU A C 1
ATOM 633 O O . LEU A 1 87 ? -20.633 4.891 0.966 1.00 85.44 87 LEU A O 1
ATOM 637 N N . GLY A 1 88 ? -18.649 5.719 1.618 1.00 79.19 88 GLY A N 1
ATOM 638 C CA . GLY A 1 88 ? -19.202 6.611 2.642 1.00 79.19 88 GLY A CA 1
ATOM 639 C C . GLY A 1 88 ? -20.100 7.714 2.075 1.00 79.19 88 GLY A C 1
ATOM 640 O O . GLY A 1 88 ? -21.110 8.055 2.689 1.00 79.19 88 GLY A O 1
ATOM 641 N N . LEU A 1 89 ? -19.774 8.228 0.885 1.00 82.38 89 LEU A N 1
ATOM 642 C CA . LEU A 1 89 ? -20.563 9.257 0.197 1.00 82.38 89 LEU A CA 1
ATOM 643 C C . LEU A 1 89 ? -21.823 8.689 -0.465 1.00 82.38 89 LEU A C 1
ATOM 645 O O . LEU A 1 89 ? -22.914 9.227 -0.306 1.00 82.38 89 LEU A O 1
ATOM 649 N N . THR A 1 90 ? -21.677 7.593 -1.208 1.00 85.44 90 THR A N 1
ATOM 650 C CA . THR A 1 90 ? -22.767 6.986 -1.990 1.00 85.44 90 THR A CA 1
ATOM 651 C C . THR A 1 90 ? -23.701 6.129 -1.142 1.00 85.44 90 THR A C 1
ATOM 653 O O . THR A 1 90 ? -24.831 5.876 -1.549 1.00 85.44 90 THR A O 1
ATOM 656 N N . ARG A 1 91 ? -23.243 5.667 0.031 1.00 80.94 91 ARG A N 1
ATOM 657 C CA . ARG A 1 91 ? -23.935 4.703 0.905 1.00 80.94 91 ARG A CA 1
ATOM 658 C C . ARG A 1 91 ? -24.297 3.384 0.207 1.00 80.94 91 ARG A C 1
ATOM 660 O O . ARG A 1 91 ? -25.165 2.649 0.675 1.00 80.94 91 ARG A O 1
ATOM 667 N N . VAL A 1 92 ? -23.620 3.044 -0.892 1.00 83.62 92 VAL A N 1
ATOM 668 C CA . VAL A 1 92 ? -23.837 1.792 -1.629 1.00 83.62 92 VAL A CA 1
ATOM 669 C C . VAL A 1 92 ? -22.750 0.781 -1.261 1.00 83.62 92 VAL A C 1
ATOM 671 O O . VAL A 1 92 ? -21.704 0.699 -1.894 1.00 83.62 92 VAL A O 1
ATOM 674 N N . GLY A 1 93 ? -23.016 -0.040 -0.241 1.00 80.12 93 GLY A N 1
ATOM 675 C CA . GLY A 1 93 ? -22.124 -1.121 0.213 1.00 80.12 93 GLY A CA 1
ATOM 676 C C . GLY A 1 93 ? -22.329 -2.474 -0.487 1.00 80.12 93 GLY A C 1
ATOM 677 O O . GLY A 1 93 ? -21.989 -3.519 0.068 1.00 80.12 93 GLY A O 1
ATOM 678 N N . SER A 1 94 ? -22.950 -2.498 -1.671 1.00 86.00 94 SER A N 1
ATOM 679 C CA . SER A 1 94 ? -23.341 -3.749 -2.337 1.00 86.00 94 SER A CA 1
ATOM 680 C C . SER A 1 94 ? -22.160 -4.454 -3.010 1.00 86.00 94 SER A C 1
ATOM 682 O O . SER A 1 94 ? -21.488 -3.890 -3.873 1.00 86.00 94 SER A O 1
ATOM 684 N N . ARG A 1 95 ? -21.978 -5.749 -2.710 1.00 86.50 95 ARG A N 1
ATOM 685 C CA . ARG A 1 95 ? -20.952 -6.605 -3.343 1.00 86.50 95 ARG A CA 1
ATOM 686 C C . ARG A 1 95 ? -21.111 -6.706 -4.863 1.00 86.50 95 ARG A C 1
ATOM 688 O O . ARG A 1 95 ? -20.119 -6.867 -5.565 1.00 86.50 95 ARG A O 1
ATOM 695 N N . ARG A 1 96 ? -22.345 -6.593 -5.372 1.00 89.69 96 ARG A N 1
ATOM 696 C CA . ARG A 1 96 ? -22.630 -6.680 -6.815 1.00 89.69 96 ARG A CA 1
ATOM 697 C C . ARG A 1 96 ? -22.003 -5.526 -7.588 1.00 89.69 96 ARG A C 1
ATOM 699 O O . ARG A 1 96 ? -21.514 -5.745 -8.686 1.00 89.69 96 ARG A O 1
ATOM 706 N N . VAL A 1 97 ? -21.974 -4.327 -7.003 1.00 88.81 97 VAL A N 1
ATOM 707 C CA . VAL A 1 97 ? -21.354 -3.153 -7.635 1.00 88.81 97 VAL A CA 1
ATOM 708 C C . VAL A 1 97 ? -19.867 -3.409 -7.843 1.00 88.81 97 VAL A C 1
ATOM 710 O O . VAL A 1 97 ? -19.373 -3.253 -8.951 1.00 88.81 97 VAL A O 1
ATOM 713 N N . VAL A 1 98 ? -19.181 -3.919 -6.817 1.00 88.81 98 VAL A N 1
ATOM 714 C CA . VAL A 1 98 ? -17.751 -4.258 -6.900 1.00 88.81 98 VAL A CA 1
ATOM 715 C C . VAL A 1 98 ? -17.487 -5.348 -7.946 1.00 88.81 98 VAL A C 1
ATOM 717 O O . VAL A 1 98 ? -16.556 -5.224 -8.736 1.00 88.81 98 VAL A O 1
ATOM 720 N N . GLN A 1 99 ? -18.322 -6.392 -8.002 1.00 90.56 99 GLN A N 1
ATOM 721 C CA . GLN A 1 99 ? -18.190 -7.474 -8.990 1.00 90.56 99 GLN A CA 1
ATOM 722 C C . GLN A 1 99 ? -18.389 -6.986 -10.432 1.00 90.56 99 GLN A C 1
ATOM 724 O O . GLN A 1 99 ? -17.615 -7.353 -11.315 1.00 90.56 99 GLN A O 1
ATOM 729 N N . ILE A 1 100 ? -19.397 -6.143 -10.668 1.00 93.31 100 ILE A N 1
ATOM 730 C CA . ILE A 1 100 ? -19.668 -5.564 -11.988 1.00 93.31 100 ILE A CA 1
ATOM 731 C C . ILE A 1 100 ? -18.515 -4.639 -12.399 1.00 93.31 100 ILE A C 1
ATOM 733 O O . ILE A 1 100 ? -18.010 -4.765 -13.513 1.00 93.31 100 ILE A O 1
ATOM 737 N N . SER A 1 101 ? -18.036 -3.778 -11.495 1.00 89.50 101 SER A N 1
ATOM 738 C CA . SER A 1 101 ? -16.877 -2.910 -11.743 1.00 89.50 101 SER A CA 1
ATOM 739 C C . SER A 1 101 ? -15.617 -3.706 -12.087 1.00 89.50 101 SER A C 1
ATOM 741 O O . SER A 1 101 ? -14.927 -3.360 -13.042 1.00 89.50 101 SER A O 1
ATOM 743 N N . ALA A 1 102 ? -15.341 -4.807 -11.379 1.00 89.25 102 ALA A N 1
ATOM 744 C CA . ALA A 1 102 ? -14.215 -5.690 -11.690 1.00 89.25 102 ALA A CA 1
ATOM 745 C C . ALA A 1 102 ? -14.345 -6.322 -13.089 1.00 89.25 102 ALA A C 1
ATOM 747 O O . ALA A 1 102 ? -13.364 -6.400 -13.829 1.00 89.25 102 ALA A O 1
ATOM 748 N N . GLY A 1 103 ? -15.559 -6.720 -13.484 1.00 91.12 103 GLY A N 1
ATOM 749 C CA . GLY A 1 103 ? -15.847 -7.199 -14.838 1.00 91.12 103 GLY A CA 1
ATOM 750 C C . GLY A 1 103 ? -15.569 -6.141 -15.910 1.00 91.12 103 GLY A C 1
ATOM 751 O O . GLY A 1 103 ? -14.906 -6.433 -16.905 1.00 91.12 103 GLY A O 1
ATOM 752 N N . PHE A 1 104 ? -15.997 -4.895 -15.681 1.00 90.88 104 PHE A N 1
ATOM 753 C CA . PHE A 1 104 ? -15.686 -3.774 -16.573 1.00 90.88 104 PHE A CA 1
ATOM 754 C C . PHE A 1 104 ? -14.183 -3.496 -16.656 1.00 90.88 104 PHE A C 1
ATOM 756 O O . PHE A 1 104 ? -13.667 -3.294 -17.753 1.00 90.88 104 PHE A O 1
ATOM 763 N N . MET A 1 105 ? -13.466 -3.528 -15.531 1.00 88.38 105 MET A N 1
ATOM 764 C CA . MET A 1 105 ? -12.012 -3.338 -15.508 1.00 88.38 105 MET A CA 1
ATOM 765 C C . MET A 1 105 ? -11.286 -4.416 -16.322 1.00 88.38 105 MET A C 1
ATOM 767 O O . MET A 1 105 ? -10.434 -4.083 -17.144 1.00 88.38 105 MET A O 1
ATOM 771 N N . MET A 1 106 ? -11.660 -5.692 -16.167 1.00 87.44 106 MET A N 1
ATOM 772 C CA . MET A 1 106 ? -11.108 -6.785 -16.979 1.00 87.44 106 MET A CA 1
ATOM 773 C C . MET A 1 106 ? -11.411 -6.597 -18.470 1.00 87.44 106 MET A C 1
ATOM 775 O O . MET A 1 106 ? -10.519 -6.745 -19.304 1.00 87.44 106 MET A O 1
ATOM 779 N N . PHE A 1 107 ? -12.643 -6.217 -18.814 1.00 87.69 107 PHE A N 1
ATOM 780 C CA . PHE A 1 107 ? -13.040 -5.972 -20.200 1.00 87.69 107 PHE A CA 1
ATOM 781 C C . PHE A 1 107 ? -12.243 -4.825 -20.844 1.00 87.69 107 PHE A C 1
ATOM 783 O O . PHE A 1 107 ? -11.693 -4.987 -21.935 1.00 87.69 107 PHE A O 1
ATOM 790 N N . PHE A 1 108 ? -12.125 -3.682 -20.161 1.00 84.56 108 PHE A N 1
ATOM 791 C CA . PHE A 1 108 ? -11.374 -2.531 -20.669 1.00 84.56 108 PHE A CA 1
ATOM 792 C C . PHE A 1 108 ? -9.863 -2.770 -20.704 1.00 84.56 108 PHE A C 1
ATOM 794 O O . PHE A 1 108 ? -9.202 -2.271 -21.613 1.00 84.56 108 PHE A O 1
ATOM 801 N N . SER A 1 109 ? -9.318 -3.577 -19.790 1.00 83.25 109 SER A N 1
ATOM 802 C CA . SER A 1 109 ? -7.898 -3.952 -19.790 1.00 83.25 109 SER A CA 1
ATOM 803 C C . SER A 1 109 ? -7.482 -4.676 -21.084 1.00 83.25 109 SER A C 1
ATOM 805 O O . SER A 1 109 ? -6.414 -4.417 -21.638 1.00 83.25 109 SER A O 1
ATOM 807 N N . ILE A 1 110 ? -8.361 -5.515 -21.647 1.00 84.19 110 ILE A N 1
ATOM 808 C CA . ILE A 1 110 ? -8.104 -6.265 -22.892 1.00 84.19 110 ILE A CA 1
ATOM 809 C C . ILE A 1 110 ? -8.091 -5.336 -24.133 1.00 84.19 110 ILE A C 1
ATOM 811 O O . ILE A 1 110 ? -7.460 -5.628 -25.167 1.00 84.19 110 ILE A O 1
ATOM 815 N N . LEU A 1 111 ? -8.755 -4.180 -24.039 1.00 83.94 11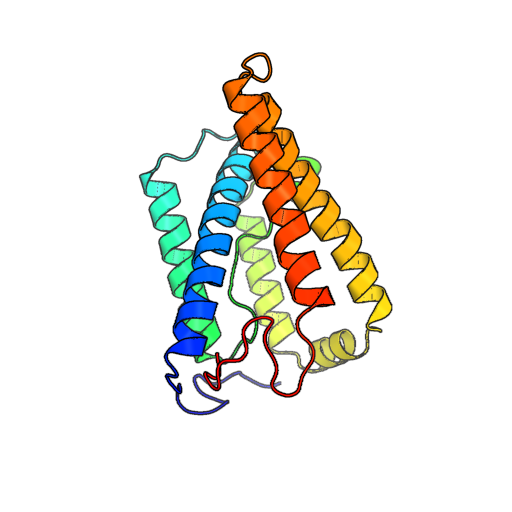1 LEU A N 1
ATOM 816 C CA . LEU A 1 111 ? -8.830 -3.166 -25.087 1.00 83.94 111 LEU A CA 1
ATOM 817 C C . LEU A 1 111 ? -7.625 -2.216 -25.022 1.00 83.94 111 LEU A C 1
ATOM 819 O O . LEU A 1 111 ? -7.725 -1.083 -24.564 1.00 83.94 111 LEU A O 1
ATOM 823 N N . GLY A 1 112 ? -6.489 -2.632 -25.587 1.00 76.25 112 GLY A N 1
ATOM 824 C CA . GLY A 1 112 ? -5.246 -1.837 -25.585 1.00 76.25 112 GLY A CA 1
ATOM 825 C C . GLY A 1 112 ? -5.353 -0.391 -26.112 1.00 76.25 112 GLY A C 1
ATOM 826 O O . GLY A 1 112 ? -4.524 0.440 -25.760 1.00 76.25 112 GLY A O 1
ATOM 827 N N . LYS A 1 113 ? -6.391 -0.051 -26.895 1.00 81.12 113 LYS A N 1
ATOM 828 C CA . LYS A 1 113 ? -6.680 1.340 -27.296 1.00 81.12 113 LYS A CA 1
ATOM 829 C C . LYS A 1 113 ? -7.070 2.225 -26.108 1.00 81.12 113 LYS A C 1
ATOM 831 O O . LYS A 1 113 ? -6.624 3.362 -26.045 1.00 81.12 113 LYS A O 1
ATOM 836 N N . PHE A 1 114 ? -7.849 1.707 -25.156 1.00 81.25 114 PHE A N 1
ATOM 837 C CA . PHE A 1 114 ? -8.157 2.431 -23.920 1.00 81.25 114 PHE A CA 1
ATOM 838 C C . PHE A 1 114 ? -6.896 2.613 -23.073 1.00 81.25 114 PHE A C 1
ATOM 840 O O . PHE A 1 114 ? -6.654 3.707 -22.578 1.00 81.25 114 PHE A O 1
ATOM 847 N N . GLY A 1 115 ? -6.038 1.588 -23.000 1.00 78.88 115 GLY A N 1
ATOM 848 C CA . GLY A 1 115 ? -4.723 1.705 -22.361 1.00 78.88 115 GLY A CA 1
ATOM 849 C C . GLY A 1 115 ? -3.860 2.822 -22.963 1.00 78.88 115 GLY A C 1
ATOM 850 O O . GLY A 1 115 ? -3.258 3.595 -22.224 1.00 78.88 115 GLY A O 1
ATOM 851 N N . ALA A 1 116 ? -3.857 2.969 -24.293 1.00 81.88 116 ALA A N 1
ATOM 852 C CA . ALA A 1 116 ? -3.144 4.053 -24.973 1.00 81.88 116 ALA A CA 1
ATOM 853 C C . ALA A 1 116 ? -3.713 5.447 -24.649 1.00 81.88 116 ALA A C 1
ATOM 855 O O . ALA A 1 116 ? -2.948 6.395 -24.499 1.00 81.88 116 ALA A O 1
ATOM 856 N N . VAL A 1 117 ? -5.036 5.574 -24.486 1.00 86.62 117 VAL A N 1
ATOM 857 C CA . VAL A 1 117 ? -5.660 6.830 -24.035 1.00 86.62 117 VAL A CA 1
ATOM 858 C C . VAL A 1 117 ? -5.202 7.178 -22.620 1.00 86.62 117 VAL A C 1
ATOM 860 O O . VAL A 1 117 ? -4.783 8.308 -22.384 1.00 86.62 117 VAL A O 1
ATOM 863 N N . PHE A 1 118 ? -5.189 6.217 -21.693 1.00 82.25 118 PHE A N 1
ATOM 864 C CA . PHE A 1 118 ? -4.673 6.453 -20.340 1.00 82.25 118 PHE A CA 1
ATOM 865 C C . PHE A 1 118 ? -3.188 6.837 -20.335 1.00 82.25 118 PHE A C 1
ATOM 867 O O . PHE A 1 118 ? -2.799 7.739 -19.598 1.00 82.25 118 PHE A O 1
ATOM 874 N N . ALA A 1 119 ? -2.375 6.227 -21.201 1.00 83.56 119 ALA A N 1
ATOM 875 C CA . ALA A 1 119 ? -0.963 6.578 -21.361 1.00 83.56 119 ALA A CA 1
ATOM 876 C C . ALA A 1 119 ? -0.741 7.976 -21.974 1.00 83.56 119 ALA A C 1
ATOM 878 O O . ALA A 1 119 ? 0.335 8.544 -21.818 1.00 83.56 119 ALA A O 1
ATOM 879 N N . SER A 1 120 ? -1.743 8.538 -22.662 1.00 88.62 120 SER A N 1
ATOM 880 C CA . SER A 1 120 ? -1.676 9.888 -23.243 1.00 88.62 120 SER A CA 1
ATOM 881 C C . SER A 1 120 ? -1.997 11.013 -22.251 1.00 88.62 120 SER A C 1
ATOM 883 O O . SER A 1 120 ? -1.805 12.185 -22.572 1.00 88.62 120 SER A O 1
ATOM 885 N N . ILE A 1 121 ? -2.481 10.680 -21.047 1.00 90.00 121 ILE A N 1
ATOM 886 C CA . ILE A 1 121 ? -2.811 11.671 -20.020 1.00 90.00 121 ILE A CA 1
ATOM 887 C C . ILE A 1 121 ? -1.509 12.293 -19.475 1.00 90.00 121 ILE A C 1
ATOM 889 O O . ILE A 1 121 ? -0.615 11.561 -19.046 1.00 90.00 121 ILE A O 1
ATOM 893 N N . PRO A 1 122 ? -1.388 13.634 -19.438 1.00 91.50 122 PRO A N 1
ATOM 894 C CA . PRO A 1 122 ? -0.204 14.310 -18.918 1.00 91.50 122 PRO A CA 1
ATOM 895 C C . PRO A 1 122 ? 0.108 13.968 -17.453 1.00 91.50 122 PRO A C 1
ATOM 897 O O . PRO A 1 122 ? -0.776 13.998 -16.592 1.00 91.50 122 PRO A O 1
ATOM 900 N N . PHE A 1 123 ? 1.394 13.774 -17.140 1.00 89.19 123 PHE A N 1
ATOM 901 C CA . PHE A 1 123 ? 1.875 13.543 -15.770 1.00 89.19 123 PHE A CA 1
ATOM 902 C C . PHE A 1 123 ? 1.419 14.589 -14.731 1.00 89.19 123 PHE A C 1
ATOM 904 O O . PHE A 1 123 ? 1.088 14.180 -13.617 1.00 89.19 123 PHE A O 1
ATOM 911 N N . PRO A 1 124 ? 1.326 15.902 -15.042 1.00 92.56 124 PRO A N 1
ATOM 912 C CA . PRO A 1 124 ? 0.844 16.889 -14.072 1.00 92.56 124 PRO A CA 1
ATOM 913 C C . PRO A 1 124 ? -0.581 16.621 -13.572 1.00 92.56 124 PRO A C 1
ATOM 915 O O . PRO A 1 124 ? -0.883 16.887 -12.411 1.00 92.56 124 PRO A O 1
ATOM 918 N N . ILE A 1 125 ? -1.450 16.057 -14.419 1.00 92.19 125 ILE A N 1
ATOM 919 C CA . ILE A 1 125 ? -2.829 15.723 -14.039 1.00 92.19 125 ILE A CA 1
ATOM 920 C C . ILE A 1 125 ? -2.822 14.560 -13.046 1.00 92.19 125 ILE A C 1
ATOM 922 O O . ILE A 1 125 ? -3.497 14.624 -12.021 1.00 92.19 125 ILE A O 1
ATOM 926 N N . PHE A 1 126 ? -2.010 13.532 -13.305 1.00 86.75 126 PHE A N 1
ATOM 927 C CA . PHE A 1 126 ? -1.828 12.433 -12.359 1.00 86.75 126 PHE A CA 1
ATOM 928 C C . PHE A 1 126 ? -1.287 12.925 -11.017 1.00 86.75 126 PHE A C 1
ATOM 930 O O . PHE A 1 126 ? -1.836 12.565 -9.981 1.00 86.75 126 PHE A O 1
ATOM 937 N N . ALA A 1 127 ? -0.267 13.786 -11.020 1.00 87.31 127 ALA A N 1
ATOM 938 C CA . ALA A 1 127 ? 0.290 14.340 -9.789 1.00 87.31 127 ALA A CA 1
ATOM 939 C C . ALA A 1 127 ? -0.760 15.120 -8.974 1.00 87.31 127 ALA A C 1
ATOM 941 O O . ALA A 1 127 ? -0.863 14.931 -7.762 1.00 87.31 127 ALA A O 1
ATOM 942 N N . ALA A 1 128 ? -1.586 15.940 -9.634 1.00 90.75 128 ALA A N 1
ATOM 943 C CA . ALA A 1 128 ? -2.674 16.670 -8.982 1.00 90.75 128 ALA A CA 1
ATOM 944 C C . ALA A 1 128 ? -3.732 15.728 -8.379 1.00 90.75 128 ALA A C 1
ATOM 946 O O . ALA A 1 128 ? -4.150 15.924 -7.237 1.00 90.75 128 ALA A O 1
ATOM 947 N N . LEU A 1 129 ? -4.126 14.676 -9.106 1.00 89.19 129 LEU A N 1
ATOM 948 C CA . LEU A 1 129 ? -5.060 13.662 -8.607 1.00 89.19 129 LEU A CA 1
ATOM 949 C C . LEU A 1 129 ? -4.498 12.935 -7.381 1.00 89.19 129 LEU A C 1
ATOM 951 O O . LEU A 1 129 ? -5.181 12.833 -6.363 1.00 89.19 129 LEU A O 1
ATOM 955 N N . TYR A 1 130 ? -3.240 12.493 -7.436 1.00 85.62 130 TYR A N 1
ATOM 956 C CA . TYR A 1 130 ? -2.588 11.834 -6.305 1.00 85.62 130 TYR A CA 1
ATOM 957 C C . TYR A 1 130 ? -2.445 12.753 -5.090 1.00 85.62 130 TYR A C 1
ATOM 959 O O . TYR A 1 130 ? -2.612 12.287 -3.969 1.00 85.62 130 TYR A O 1
ATOM 967 N N . CYS A 1 131 ? -2.214 14.055 -5.279 1.00 88.62 131 CYS A N 1
ATOM 968 C CA . CYS A 1 131 ? -2.177 15.016 -4.175 1.00 88.62 131 CYS A CA 1
ATOM 969 C C . CYS A 1 131 ? -3.504 15.036 -3.394 1.00 88.62 131 CYS A C 1
ATOM 971 O O . CYS A 1 131 ? -3.508 14.948 -2.164 1.00 88.62 131 CYS A O 1
ATOM 973 N N . VAL A 1 132 ? -4.635 15.064 -4.106 1.00 88.81 132 VAL A N 1
ATOM 974 C CA . VAL A 1 132 ? -5.969 15.012 -3.487 1.00 88.81 132 VAL A CA 1
ATOM 975 C C . VAL A 1 132 ? -6.219 13.652 -2.829 1.00 88.81 132 VAL A C 1
ATOM 977 O O . VAL A 1 132 ? -6.702 13.602 -1.697 1.00 88.81 132 VAL A O 1
ATOM 980 N N . LEU A 1 133 ? -5.860 12.554 -3.502 1.00 84.44 133 LEU A N 1
ATOM 981 C CA . 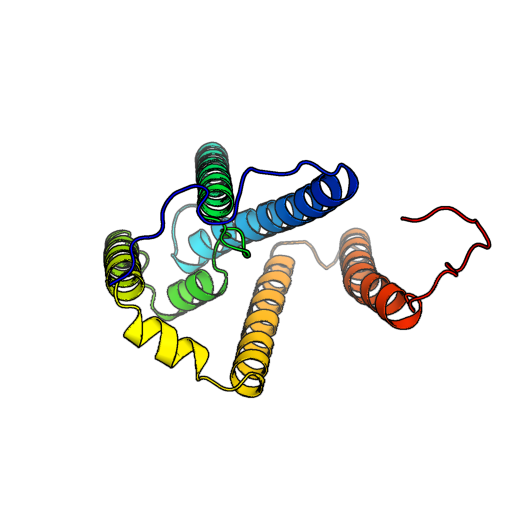LEU A 1 133 ? -6.039 11.195 -2.984 1.00 84.44 133 LEU A CA 1
ATOM 982 C C . LEU A 1 133 ? -5.247 10.976 -1.691 1.00 84.44 133 LEU A C 1
ATOM 984 O O . LEU A 1 133 ? -5.830 10.578 -0.685 1.00 84.44 133 LEU A O 1
ATOM 988 N N . PHE A 1 134 ? -3.951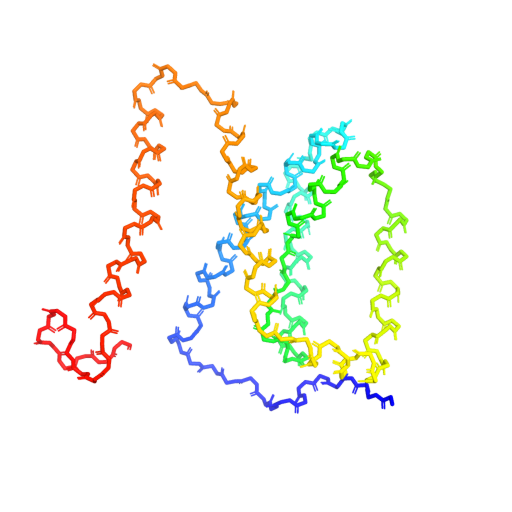 11.296 -1.672 1.00 84.69 134 PHE A N 1
ATOM 989 C CA . PHE A 1 134 ? -3.121 11.168 -0.473 1.00 84.69 134 PHE A CA 1
ATOM 990 C C . PHE A 1 134 ? -3.592 12.088 0.659 1.00 84.69 134 PHE A C 1
ATOM 992 O O . PHE A 1 134 ? -3.585 11.672 1.819 1.00 84.69 134 PHE A O 1
ATOM 999 N N . GLY A 1 135 ? -4.077 13.295 0.343 1.00 87.81 135 GLY A N 1
ATOM 1000 C CA . GLY A 1 135 ? -4.708 14.181 1.324 1.00 87.81 135 GLY A CA 1
ATOM 1001 C C . GLY A 1 135 ? -5.950 13.557 1.971 1.00 87.81 135 GLY A C 1
ATOM 1002 O O . GLY A 1 135 ? -6.099 13.586 3.196 1.00 87.81 135 GLY A O 1
ATOM 1003 N N . LEU A 1 136 ? -6.814 12.926 1.169 1.00 83.50 136 LEU A N 1
ATOM 1004 C CA . LEU A 1 136 ? -7.990 12.206 1.659 1.00 83.50 136 LEU A CA 1
ATOM 1005 C C . LEU A 1 136 ? -7.598 10.999 2.525 1.00 83.50 136 LEU A C 1
ATOM 1007 O O . LEU A 1 136 ? -8.158 10.827 3.608 1.00 83.50 136 LEU A O 1
ATOM 1011 N N . VAL A 1 137 ? -6.622 10.191 2.091 1.00 83.19 137 VAL A N 1
ATOM 1012 C CA . VAL A 1 137 ? -6.119 9.045 2.872 1.00 83.19 137 VAL A CA 1
ATOM 1013 C C . VAL A 1 137 ? -5.578 9.505 4.229 1.00 83.19 137 VAL A C 1
ATOM 1015 O O . VAL A 1 137 ? -5.945 8.938 5.261 1.00 83.19 137 VAL A O 1
ATOM 1018 N N . GLY A 1 138 ? -4.780 10.577 4.250 1.00 86.69 138 GLY A N 1
ATOM 1019 C CA . GLY A 1 138 ? -4.273 11.176 5.484 1.00 86.69 138 GLY A CA 1
ATOM 1020 C C . GLY A 1 138 ? -5.393 11.655 6.413 1.00 86.69 138 GLY A C 1
ATOM 1021 O O . GLY A 1 138 ? -5.379 11.358 7.608 1.00 86.69 138 GLY A O 1
ATOM 1022 N N . SER A 1 139 ? -6.412 12.328 5.866 1.00 86.31 139 SER A N 1
ATOM 1023 C CA . SER A 1 139 ? -7.577 12.797 6.629 1.00 86.31 139 SER A CA 1
ATOM 1024 C C . SER A 1 139 ? -8.382 11.644 7.246 1.00 86.31 139 SER A C 1
ATOM 1026 O O . SER A 1 139 ? -8.736 11.694 8.427 1.00 86.31 139 SER A O 1
ATOM 1028 N N . ILE A 1 140 ? -8.608 10.560 6.494 1.00 81.44 140 ILE A N 1
ATOM 1029 C CA . ILE A 1 140 ? -9.273 9.350 7.001 1.00 81.44 140 ILE A CA 1
ATOM 1030 C C . ILE A 1 140 ? -8.451 8.727 8.137 1.00 81.44 140 ILE A C 1
ATOM 1032 O O . ILE A 1 140 ? -9.022 8.353 9.164 1.00 81.44 140 ILE A O 1
ATOM 1036 N N . GLY A 1 141 ? -7.122 8.674 8.005 1.00 83.38 141 GLY A N 1
ATOM 1037 C CA . GLY A 1 141 ? -6.222 8.233 9.073 1.00 83.38 141 GLY A CA 1
ATOM 1038 C C . GLY A 1 141 ? -6.373 9.061 10.354 1.00 83.38 141 GLY A C 1
ATOM 1039 O O . GLY A 1 141 ? -6.575 8.501 11.432 1.00 83.38 141 GLY A O 1
ATOM 1040 N N . LEU A 1 142 ? -6.365 10.392 10.236 1.00 88.38 142 LEU A N 1
ATOM 1041 C CA . LEU A 1 142 ? -6.554 11.310 11.366 1.00 88.38 142 LEU A CA 1
ATOM 1042 C C . LEU A 1 142 ? -7.931 11.167 12.018 1.00 88.38 142 LEU A C 1
ATOM 1044 O O . LEU A 1 142 ? -8.037 11.232 13.243 1.00 88.38 142 LEU A O 1
ATOM 1048 N N . SER A 1 143 ? -8.978 10.898 11.234 1.00 84.31 143 SER A N 1
ATOM 1049 C CA . SER A 1 143 ? -10.326 10.674 11.768 1.00 84.31 143 SER A CA 1
ATOM 1050 C C . SER A 1 143 ? -10.383 9.503 12.756 1.00 84.31 143 SER A C 1
ATOM 1052 O O . SER A 1 143 ? -11.244 9.475 13.632 1.00 84.31 143 SER A O 1
ATOM 1054 N N . PHE A 1 144 ? -9.448 8.546 12.685 1.00 84.38 144 PHE A N 1
ATOM 1055 C CA . PHE A 1 144 ? -9.396 7.450 13.648 1.00 84.38 144 PHE A CA 1
ATOM 1056 C C . PHE A 1 144 ? -8.906 7.860 15.040 1.00 84.38 144 PHE A C 1
ATOM 1058 O O . PHE A 1 144 ? -9.218 7.169 16.013 1.00 84.38 144 PHE A O 1
ATOM 1065 N N . LEU A 1 145 ? -8.207 8.989 15.169 1.00 87.12 145 LEU A N 1
ATOM 1066 C CA . LEU A 1 145 ? -7.746 9.489 16.465 1.00 87.12 145 LEU A CA 1
ATOM 1067 C C . LEU A 1 145 ? -8.913 9.838 17.395 1.00 87.12 145 LEU A C 1
ATOM 1069 O O . LEU A 1 145 ? -8.780 9.683 18.608 1.00 87.12 145 LEU A O 1
ATOM 1073 N N . GLN A 1 146 ? -10.083 10.186 16.845 1.00 86.25 146 GLN A N 1
ATOM 1074 C CA . GLN A 1 146 ? -11.289 10.485 17.628 1.00 86.25 146 GLN A CA 1
ATOM 1075 C C . GLN A 1 146 ? -11.779 9.298 18.477 1.00 86.25 146 GLN A C 1
ATOM 1077 O O . GLN A 1 146 ? -12.538 9.481 19.423 1.00 86.25 146 GLN A O 1
ATOM 1082 N N . PHE A 1 147 ? -11.356 8.072 18.151 1.00 84.62 147 PHE A N 1
ATOM 1083 C CA . PHE A 1 147 ? -11.708 6.865 18.907 1.00 84.62 147 PHE A CA 1
ATOM 1084 C C . PHE A 1 147 ? -10.705 6.536 20.018 1.00 84.62 147 PHE A C 1
ATOM 1086 O O . PHE A 1 147 ? -10.876 5.544 20.725 1.00 84.62 147 PHE A O 1
ATOM 1093 N N . THR A 1 148 ? -9.653 7.338 20.164 1.00 87.19 148 THR A N 1
ATOM 1094 C CA . THR A 1 148 ? -8.644 7.195 21.213 1.00 87.19 148 THR A CA 1
ATOM 1095 C C . THR A 1 148 ? -8.775 8.329 22.224 1.00 87.19 148 THR A C 1
ATOM 1097 O O . THR A 1 148 ? -9.234 9.422 21.897 1.00 87.19 148 THR A O 1
ATOM 1100 N 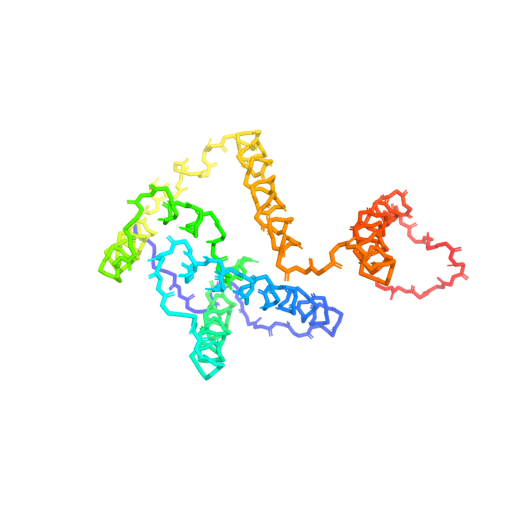N . ASN A 1 149 ? -8.391 8.084 23.479 1.00 90.50 149 ASN A N 1
ATOM 1101 C CA . ASN A 1 149 ? -8.437 9.127 24.502 1.00 90.50 149 ASN A CA 1
ATOM 1102 C C . ASN A 1 149 ? -7.304 10.144 24.276 1.00 90.50 149 ASN A C 1
ATOM 1104 O O . ASN A 1 149 ? -6.178 9.925 24.730 1.00 90.50 149 ASN A O 1
ATOM 1108 N N . MET A 1 150 ? -7.615 11.250 23.598 1.00 88.12 150 MET A N 1
ATOM 1109 C CA . MET A 1 150 ? -6.675 12.343 23.316 1.00 88.12 150 MET A CA 1
ATOM 1110 C C . MET A 1 150 ? -6.386 13.242 24.529 1.00 88.12 150 MET A C 1
ATOM 1112 O O . MET A 1 150 ? -5.517 14.100 24.446 1.00 88.12 150 MET A O 1
ATOM 1116 N N . ASN A 1 151 ? -7.041 13.024 25.676 1.00 89.69 151 ASN A N 1
ATOM 1117 C CA . ASN A 1 151 ? -6.711 13.730 26.921 1.00 89.69 151 ASN A CA 1
ATOM 1118 C C . ASN A 1 151 ? -5.511 13.112 27.657 1.00 89.69 151 ASN A C 1
ATOM 1120 O O . ASN A 1 151 ? -4.994 13.693 28.607 1.00 89.69 151 ASN A O 1
ATOM 1124 N N . SER A 1 152 ? -5.058 11.919 27.258 1.00 92.88 152 SER A N 1
ATOM 1125 C CA . SER A 1 152 ? -3.877 11.294 27.853 1.00 92.88 152 SER A CA 1
ATOM 1126 C C . SER A 1 152 ? -2.601 11.786 27.170 1.00 92.88 152 SER A C 1
ATOM 1128 O O . SER A 1 152 ? -2.422 11.572 25.969 1.00 92.88 152 SER A O 1
ATOM 1130 N N . MET A 1 153 ? -1.660 12.339 27.948 1.00 92.44 153 MET A N 1
ATOM 1131 C CA . MET A 1 153 ? -0.330 12.723 27.445 1.00 92.44 153 MET A CA 1
ATOM 1132 C C . MET A 1 153 ? 0.399 11.566 26.745 1.00 92.44 153 MET A C 1
ATOM 1134 O O . MET A 1 153 ? 1.117 11.796 25.778 1.00 92.44 153 MET A O 1
ATOM 1138 N N . ARG A 1 154 ? 0.172 10.312 27.163 1.00 92.38 154 ARG A N 1
ATOM 1139 C CA . ARG A 1 154 ? 0.760 9.127 26.516 1.00 92.38 154 ARG A CA 1
ATOM 1140 C C . ARG A 1 154 ? 0.315 8.987 25.057 1.00 92.38 154 ARG A C 1
ATOM 1142 O O . ARG A 1 154 ? 1.143 8.716 24.193 1.00 92.38 154 ARG A O 1
ATOM 1149 N N . ASN A 1 155 ? -0.975 9.167 24.779 1.00 92.12 155 ASN A N 1
ATOM 1150 C CA . ASN A 1 155 ? -1.512 9.027 23.424 1.00 92.12 155 ASN A CA 1
ATOM 1151 C C . ASN A 1 155 ? -1.091 10.208 22.541 1.00 92.12 155 ASN A C 1
ATOM 1153 O O . ASN A 1 155 ? -0.714 10.009 21.387 1.00 92.12 155 ASN A O 1
ATOM 1157 N N . LEU A 1 156 ? -1.075 11.420 23.103 1.00 91.69 156 LEU A N 1
ATOM 1158 C CA . LEU A 1 156 ? -0.547 12.609 22.429 1.00 91.69 156 LEU A CA 1
ATOM 1159 C C . LEU A 1 156 ? 0.936 12.450 22.064 1.00 91.69 156 LEU A C 1
ATOM 1161 O O . LEU A 1 156 ? 1.331 12.772 20.948 1.00 91.69 156 LEU A O 1
ATOM 1165 N N . PHE A 1 157 ? 1.746 11.883 22.960 1.00 93.94 157 PHE A N 1
ATOM 1166 C CA . PHE A 1 157 ? 3.156 11.613 22.682 1.00 93.94 157 PHE A CA 1
ATOM 1167 C C . PHE A 1 157 ? 3.336 10.588 21.553 1.00 93.94 157 PHE A C 1
ATOM 1169 O O . PHE A 1 157 ? 4.077 10.844 20.608 1.00 93.94 157 PHE A O 1
ATOM 1176 N N . ILE A 1 158 ? 2.630 9.450 21.609 1.00 93.19 158 ILE A N 1
ATOM 1177 C CA . ILE A 1 158 ? 2.726 8.399 20.580 1.00 93.19 158 ILE A CA 1
ATOM 1178 C C . ILE A 1 158 ? 2.322 8.945 19.204 1.00 93.19 158 ILE A C 1
ATOM 1180 O O . ILE A 1 158 ? 3.034 8.739 18.222 1.00 93.19 158 ILE A O 1
ATOM 1184 N N . THR A 1 159 ? 1.202 9.668 19.134 1.00 92.44 159 THR A N 1
ATOM 1185 C CA . THR A 1 159 ? 0.703 10.255 17.881 1.00 92.44 159 THR A CA 1
ATOM 1186 C C . THR A 1 159 ? 1.665 11.310 17.336 1.00 92.44 159 THR A C 1
ATOM 1188 O O . THR A 1 159 ? 2.064 11.214 16.176 1.00 92.44 159 THR A O 1
ATOM 1191 N N . GLY A 1 160 ? 2.122 12.245 18.174 1.00 91.50 160 GLY A N 1
ATOM 1192 C CA . GLY A 1 160 ? 3.061 13.296 17.784 1.00 91.50 160 GLY A CA 1
ATOM 1193 C C . GLY A 1 160 ? 4.398 12.754 17.275 1.00 91.50 160 GLY A C 1
ATOM 1194 O O . GLY A 1 160 ? 4.840 13.140 16.195 1.00 91.50 160 GLY A O 1
ATOM 1195 N N . VAL A 1 161 ? 5.011 11.808 17.995 1.00 94.50 161 VAL A N 1
ATOM 1196 C CA . VAL A 1 161 ? 6.280 11.189 17.576 1.00 94.50 161 VAL A CA 1
ATOM 1197 C C . VAL A 1 161 ? 6.103 10.389 16.284 1.00 94.50 161 VAL A C 1
ATOM 1199 O O . VAL A 1 161 ? 6.938 10.496 15.391 1.00 94.50 161 VAL A O 1
ATOM 1202 N N . SER A 1 162 ? 5.009 9.633 16.139 1.00 92.38 162 SER A N 1
ATOM 1203 C CA . SER A 1 162 ? 4.757 8.854 14.917 1.00 92.38 162 SER A CA 1
ATOM 1204 C C . SER A 1 162 ? 4.586 9.732 13.671 1.00 92.38 162 SER A C 1
ATOM 1206 O O . SER A 1 162 ? 5.170 9.428 12.633 1.00 92.38 162 SER A O 1
ATOM 1208 N N . LEU A 1 163 ? 3.858 10.852 13.780 1.00 92.38 163 LEU A N 1
ATOM 1209 C CA . LEU A 1 163 ? 3.689 11.814 12.687 1.00 92.38 163 LEU A CA 1
ATOM 1210 C C . LEU A 1 163 ? 5.003 12.531 12.367 1.00 92.38 163 LEU A C 1
ATOM 1212 O O . LEU A 1 163 ? 5.368 12.656 11.200 1.00 92.38 163 LEU A O 1
ATOM 1216 N N . PHE A 1 164 ? 5.739 12.960 13.397 1.00 93.25 164 PHE A N 1
ATOM 1217 C CA . PHE A 1 164 ? 7.019 13.636 13.216 1.00 93.25 164 PHE A CA 1
ATOM 1218 C C . PHE A 1 164 ? 8.043 12.735 12.522 1.00 93.25 164 PHE A C 1
ATOM 1220 O O . PHE A 1 164 ? 8.665 13.155 11.550 1.00 93.25 164 PHE A O 1
ATOM 1227 N N . LEU A 1 165 ? 8.204 11.489 12.971 1.00 92.88 165 LEU A N 1
ATOM 1228 C CA . LEU A 1 165 ? 9.129 10.539 12.348 1.00 92.88 165 LEU A CA 1
ATOM 1229 C C . LEU A 1 165 ? 8.670 10.141 10.940 1.00 92.88 165 LEU A C 1
ATOM 1231 O O . LEU A 1 165 ? 9.499 10.045 10.040 1.00 92.88 165 LEU A O 1
ATOM 1235 N N . GLY A 1 166 ? 7.360 9.975 10.731 1.00 88.88 166 GLY A N 1
ATOM 1236 C CA . GLY A 1 166 ? 6.792 9.641 9.425 1.00 88.88 166 GLY A CA 1
ATOM 1237 C C . GLY A 1 166 ? 7.059 10.693 8.346 1.00 88.88 166 GLY A C 1
ATOM 1238 O O . GLY A 1 166 ? 7.203 10.331 7.184 1.00 88.88 166 GLY A O 1
ATOM 1239 N N . ILE A 1 167 ? 7.168 11.973 8.719 1.00 90.69 167 ILE A N 1
ATOM 1240 C CA . ILE A 1 167 ? 7.465 13.074 7.786 1.00 90.69 167 ILE A CA 1
ATOM 1241 C C . ILE A 1 167 ? 8.970 13.386 7.742 1.00 90.69 167 ILE A C 1
ATOM 1243 O O . ILE A 1 167 ? 9.521 13.627 6.671 1.00 90.69 167 ILE A O 1
ATOM 1247 N N . SER A 1 168 ? 9.655 13.377 8.889 1.00 91.19 168 SER A N 1
ATOM 1248 C CA . SER A 1 168 ? 11.057 13.813 8.981 1.00 91.19 168 SER A CA 1
ATOM 1249 C C . SER A 1 168 ? 12.051 12.801 8.418 1.00 91.19 168 SER A C 1
ATOM 1251 O O . SER A 1 168 ? 13.015 13.210 7.776 1.00 91.19 168 SER A O 1
ATOM 1253 N N . ILE A 1 169 ? 11.826 11.495 8.612 1.00 88.81 169 ILE A N 1
ATOM 1254 C CA . ILE A 1 169 ? 12.753 10.459 8.140 1.00 88.81 169 ILE A CA 1
ATOM 1255 C C . ILE A 1 169 ? 12.821 10.435 6.603 1.00 88.81 169 ILE A C 1
ATOM 1257 O O . ILE A 1 169 ? 13.933 10.505 6.078 1.00 88.81 169 ILE A O 1
ATOM 1261 N N . PRO A 1 170 ? 11.697 10.388 5.853 1.00 86.38 170 PRO A N 1
ATOM 1262 C CA . PRO A 1 170 ? 11.756 10.431 4.393 1.00 86.38 170 PRO A CA 1
ATOM 1263 C C . PRO A 1 170 ? 12.409 11.711 3.872 1.00 86.38 170 PRO A C 1
ATOM 1265 O O . PRO A 1 170 ? 13.245 11.638 2.979 1.00 86.38 170 PRO A O 1
ATOM 1268 N N . GLN A 1 171 ? 12.090 12.863 4.474 1.00 86.44 171 GLN A N 1
ATOM 1269 C CA . GLN A 1 171 ? 12.669 14.152 4.089 1.00 86.44 171 GLN A CA 1
ATOM 1270 C C . GLN A 1 171 ? 14.184 14.206 4.323 1.00 86.44 171 GLN A C 1
ATOM 1272 O O . GLN A 1 171 ? 14.919 14.773 3.520 1.00 86.44 171 GLN A O 1
ATOM 1277 N N . PHE A 1 172 ? 14.662 13.607 5.416 1.00 86.69 172 PHE A N 1
ATOM 1278 C CA . PHE A 1 172 ? 16.087 13.480 5.692 1.00 86.69 172 PHE A CA 1
ATOM 1279 C C . PHE A 1 172 ? 16.775 12.646 4.606 1.00 86.69 172 PHE A C 1
ATOM 1281 O O . PHE A 1 172 ? 17.757 13.087 4.016 1.00 86.69 172 PHE A O 1
ATOM 1288 N N . PHE A 1 173 ? 16.248 11.463 4.286 1.00 83.19 173 PHE A N 1
ATOM 1289 C CA . PHE A 1 173 ? 16.839 10.650 3.226 1.00 83.19 173 PHE A CA 1
ATOM 1290 C C . PHE A 1 173 ? 16.772 11.350 1.862 1.00 83.19 173 PHE A C 1
ATOM 1292 O O . PHE A 1 173 ? 17.770 11.344 1.161 1.00 83.19 173 PHE A O 1
ATOM 1299 N N . ASP A 1 174 ? 15.690 12.042 1.512 1.00 81.75 174 ASP A N 1
ATOM 1300 C CA . ASP A 1 174 ? 15.612 12.799 0.252 1.00 81.75 174 ASP A CA 1
ATOM 1301 C C . ASP A 1 174 ? 16.703 13.884 0.138 1.00 81.75 174 ASP A C 1
ATOM 1303 O O . ASP A 1 174 ? 17.356 14.025 -0.893 1.00 81.75 174 ASP A O 1
ATOM 1307 N N . GLN A 1 175 ? 16.976 14.607 1.227 1.00 79.12 175 GLN A N 1
ATOM 1308 C CA . GLN A 1 175 ? 17.978 15.679 1.240 1.00 79.12 175 GLN A CA 1
ATOM 1309 C C . GLN A 1 175 ? 19.428 15.178 1.274 1.00 79.12 175 GLN A C 1
ATOM 1311 O O . GLN A 1 175 ? 20.314 15.834 0.722 1.00 79.12 175 GLN A O 1
ATOM 1316 N N . TYR A 1 176 ? 19.694 14.052 1.941 1.00 72.38 176 TYR A N 1
ATOM 1317 C CA . TYR A 1 176 ? 21.056 13.552 2.167 1.00 72.38 176 TYR A CA 1
ATOM 1318 C C . TYR A 1 176 ? 21.452 12.378 1.253 1.00 72.38 176 TYR A C 1
ATOM 1320 O O . TYR A 1 176 ? 22.632 12.026 1.199 1.00 72.38 176 TYR A O 1
ATOM 1328 N N . TRP A 1 177 ? 20.517 11.771 0.515 1.00 63.28 177 TRP A N 1
ATOM 1329 C CA . TRP A 1 177 ? 20.783 10.643 -0.386 1.00 63.28 177 TRP A CA 1
ATOM 1330 C C . TRP A 1 177 ? 21.098 11.137 -1.809 1.00 63.28 177 TRP A C 1
ATOM 1332 O O . TRP A 1 177 ? 20.268 11.124 -2.712 1.00 63.28 177 TRP A O 1
ATOM 1342 N N . ILE A 1 178 ? 22.340 11.584 -2.008 1.00 53.97 178 ILE A N 1
ATOM 1343 C CA . ILE A 1 178 ? 22.891 11.995 -3.310 1.00 53.97 178 ILE A CA 1
ATOM 1344 C C . ILE A 1 178 ? 23.716 10.826 -3.889 1.00 53.97 178 ILE A C 1
ATOM 1346 O O . ILE A 1 178 ? 24.679 10.399 -3.242 1.00 53.97 178 ILE A O 1
ATOM 1350 N N . PRO A 1 179 ? 23.448 10.311 -5.107 1.00 56.38 179 PRO A N 1
ATOM 1351 C CA . PRO A 1 179 ? 24.423 9.487 -5.818 1.00 56.38 179 PRO A CA 1
ATOM 1352 C C . PRO A 1 179 ? 25.492 10.397 -6.468 1.00 56.38 179 PR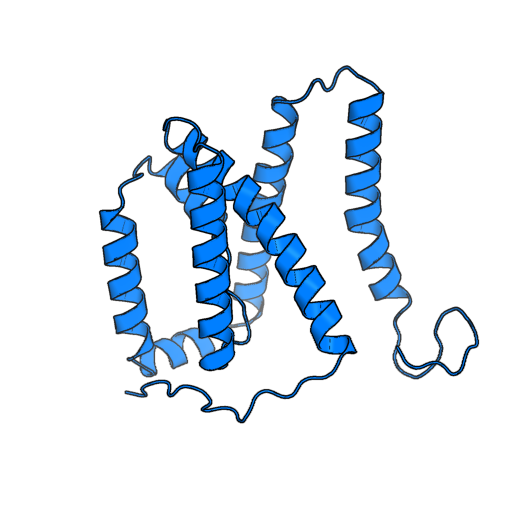O A C 1
ATOM 1354 O O . PRO A 1 179 ? 25.109 11.369 -7.120 1.00 56.38 179 PRO A O 1
ATOM 1357 N N . PRO A 1 180 ? 26.813 10.108 -6.361 1.00 56.59 180 PRO A N 1
ATOM 1358 C CA . PRO A 1 180 ? 27.402 8.807 -6.056 1.00 56.59 180 PRO A CA 1
ATOM 1359 C C . PRO A 1 180 ? 28.261 8.761 -4.767 1.00 56.59 180 PRO A C 1
ATOM 1361 O O . PRO A 1 180 ? 29.135 9.592 -4.534 1.00 56.59 180 PRO A O 1
ATOM 1364 N N . ARG A 1 181 ? 28.115 7.655 -4.021 1.00 45.88 181 ARG A N 1
ATOM 1365 C CA . ARG A 1 181 ? 29.156 7.004 -3.189 1.00 45.88 181 ARG A CA 1
ATOM 1366 C C . ARG A 1 181 ? 29.617 7.637 -1.868 1.00 45.88 181 ARG A C 1
ATOM 1368 O O . ARG A 1 181 ? 30.673 7.242 -1.381 1.00 45.88 181 ARG A O 1
ATOM 1375 N N . ARG A 1 182 ? 28.867 8.525 -1.215 1.00 49.41 182 ARG A N 1
ATOM 1376 C CA . ARG A 1 182 ? 29.157 8.839 0.200 1.00 49.41 182 ARG A CA 1
ATOM 1377 C C . ARG A 1 182 ? 27.879 8.944 1.015 1.00 49.41 182 ARG A C 1
ATOM 1379 O O . ARG A 1 182 ? 27.197 9.957 0.972 1.00 49.41 182 ARG A O 1
ATOM 1386 N N . GLY A 1 183 ? 27.576 7.888 1.768 1.00 53.12 183 GLY A N 1
ATOM 1387 C CA . GLY A 1 183 ? 26.699 8.024 2.926 1.00 53.12 183 GLY A CA 1
ATOM 1388 C C . GLY A 1 183 ? 27.324 8.967 3.963 1.00 53.12 183 GLY A C 1
ATOM 1389 O O . GLY A 1 183 ? 28.519 9.257 3.917 1.00 53.12 183 GLY A O 1
ATOM 1390 N N . LEU A 1 184 ? 26.518 9.420 4.925 1.00 54.22 184 LEU A N 1
ATOM 1391 C CA . LEU A 1 184 ? 26.957 10.266 6.050 1.00 54.22 184 LEU A CA 1
ATOM 1392 C C . LEU A 1 184 ? 28.067 9.623 6.902 1.00 54.22 184 LEU A C 1
ATOM 1394 O O . LEU A 1 184 ? 28.779 10.319 7.621 1.00 54.22 184 LEU A O 1
ATOM 1398 N N . VAL A 1 185 ? 28.223 8.301 6.811 1.00 54.03 185 VAL A N 1
ATOM 1399 C CA .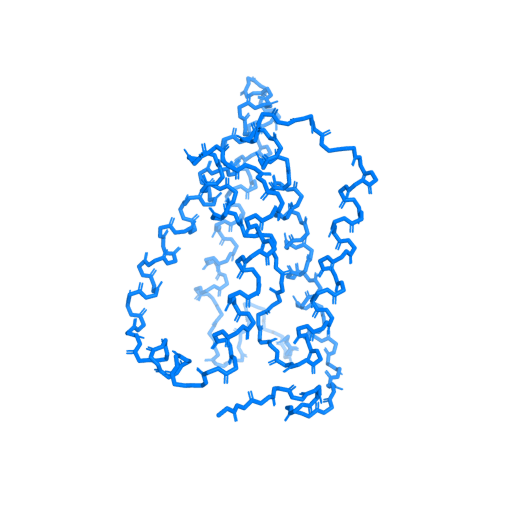 VAL A 1 185 ? 29.335 7.554 7.392 1.00 54.03 185 VAL A CA 1
ATOM 1400 C C . VAL A 1 185 ? 30.283 7.174 6.257 1.00 54.03 185 VAL A C 1
ATOM 1402 O O . VAL A 1 185 ? 29.858 6.567 5.275 1.00 54.03 185 VAL A O 1
ATOM 1405 N N . HIS A 1 186 ? 31.563 7.527 6.389 1.00 50.94 186 HIS A N 1
ATOM 1406 C CA . HIS A 1 186 ? 32.631 7.137 5.466 1.00 50.94 186 HIS A CA 1
ATOM 1407 C C . HIS A 1 186 ? 32.902 5.626 5.544 1.00 50.94 186 HIS A C 1
ATOM 1409 O O . HIS A 1 186 ? 33.911 5.198 6.098 1.00 50.94 186 HIS A O 1
ATOM 1415 N N . THR A 1 187 ? 31.990 4.806 5.031 1.00 51.62 187 THR A N 1
ATOM 1416 C CA . THR A 1 187 ? 32.205 3.367 4.869 1.00 51.62 187 THR A CA 1
ATOM 1417 C C . THR A 1 187 ? 31.965 2.993 3.412 1.00 51.62 187 THR A C 1
ATOM 1419 O O . THR A 1 187 ? 31.047 3.501 2.769 1.00 51.62 187 THR A O 1
ATOM 1422 N N . ASP A 1 188 ? 32.804 2.104 2.883 1.00 47.03 188 ASP A N 1
ATOM 1423 C CA . ASP A 1 188 ? 32.719 1.602 1.505 1.00 47.03 188 ASP A CA 1
ATOM 1424 C C . ASP A 1 188 ? 31.589 0.567 1.309 1.00 47.03 188 ASP A C 1
ATOM 1426 O O . ASP A 1 188 ? 31.565 -0.167 0.320 1.00 47.03 188 ASP A O 1
ATOM 1430 N N . ALA A 1 189 ? 30.642 0.474 2.248 1.00 45.38 189 ALA A N 1
ATOM 1431 C CA . ALA A 1 189 ? 29.531 -0.460 2.156 1.00 45.38 189 ALA A CA 1
ATOM 1432 C C . ALA A 1 189 ? 28.422 0.117 1.263 1.00 45.38 189 ALA A C 1
ATOM 1434 O O . ALA A 1 189 ? 27.766 1.100 1.607 1.00 45.38 189 ALA A O 1
ATOM 1435 N N . GLY A 1 190 ? 28.207 -0.514 0.108 1.00 42.09 190 GLY A N 1
ATOM 1436 C CA . GLY A 1 190 ? 27.017 -0.293 -0.708 1.00 42.09 190 GLY A CA 1
ATOM 1437 C C . GLY A 1 190 ? 25.794 -0.935 -0.051 1.00 42.09 190 GLY A C 1
ATOM 1438 O O . GLY A 1 190 ? 25.755 -2.152 0.114 1.00 42.09 190 GLY A O 1
ATOM 1439 N N . TRP A 1 191 ? 24.833 -0.102 0.334 1.00 45.28 191 TRP A N 1
ATOM 1440 C CA . TRP A 1 191 ? 23.439 -0.443 0.639 1.00 45.28 191 TRP A CA 1
ATOM 1441 C C . TRP A 1 191 ? 22.558 -0.396 -0.612 1.00 45.28 191 TRP A C 1
ATOM 1443 O O . TRP A 1 191 ? 22.766 0.522 -1.441 1.00 45.28 191 TRP A O 1
#

Sequence (191 aa):
FKFPYPLQWGAPTFAAGHCFAMMSAVLVSMVESTGAYKAASRLAIATPPPAYVLSRGIGWQGIGILLDGLFGTVTGSTVSVENVGLLGLTRVGSRRVVQISAGFMMFFSILGKFGAVFASIPFPIFAALYCVLFGLVGSIGLSFLQFTNMNSMRNLFITGVSLFLGISIPQFFDQYWIPPRRGLVHTDAGW

Foldseek 3Di:
DDDQDFQPVHDDDDDPVVVVVVVVVLVVLLVLQLLLLQLLCVLLVHDRDDPVVSVVVSVVQVVQQVVCVRSVPPDGDGDQSVVSVVCSVVSDPDPVVVVVVVVVVVVVVVVVVSVVVVVPDDPVVVVVVVVVSVVSSVVSVVVCCVVPPPVDPVSVVVVVVVVCCVPVVVVVCVVQVDDDDDDPDPDRDDD